Protein AF-R1CNA4-F1 (afdb_monomer)

Sequence (362 aa):
MGNAFTYLGLRSPDRVPWGPDGGDGGPTESKLVPLSPMSNESLLIKTLLARSCSSAELKTVSRVQNKKLWSAYSHFRDAELIHSAGGDVNEMLLFHGTAERPASDVLAHPQGLDPRFSKGGGFYGHGIYLAEDPSYPIGGRYAHRISGTDGRRVQLLVVRAALGSQQQMGQRISAETREMRMPGVRLEGPPRVLYDSVRGGPHRPFQSGGGDNGCDASIVHVVYESRQMYPAYVIEVEMEMGAEAQHAAMIQKARAALVARQPAAAPHAAPPSTSSHSAAQVPAVRLRFLTDPDSSDAFDPDAAIQKKPPPPKTAASKEKKPPPVNKAAGKEKATGSKQQPNKPPPDSSDEEDQPLSKRKQT

Radius of gyration: 35.86 Å; Cα contacts (8 Å, |Δi|>4): 512; chains: 1; bounding box: 151×84×64 Å

Secondary structure (DSSP, 8-state):
---GGGGS----TT--SS-TT---S-TT--EEEEPPTTSHHHHHHHHHHHTT-TTEEEEEEEEEE-HHHHHHHHHIIIIIIHHHTTT---EEEEEE--TTS-HHHHHHSTTSS-GGG--S-STTSSSEEEESSTHHHHHTT-SEEPTTTTT-EEEEEEEEEE--SEEEEET---HHHHT-SS--B--SSSS-PBPSEEEEEEEBTTBSS--TT-TT-EEEEEE--GGGEEEEEEEEEEEPPPHHHHHHHHHHHHHHHHHHTSPPPPPPPPPPP----------------------------------PPPPPPP------PPPPP--------------PPPPPPPP---------------

Nearest PDB structures (foldseek):
  6v3w-assembly1_A-2  TM=8.585E-01  e=1.004E-13  Homo sapiens
  2pqf-assembly8_B  TM=8.613E-01  e=3.017E-13  Homo sapiens
  8xpx-assembly2_B  TM=8.631E-01  e=5.231E-13  Homo sapiens
  2pqf-assembly8_D-3  TM=8.630E-01  e=4.355E-13  Homo sapiens
  2pqf-assembly9_A  TM=8.603E-01  e=5.912E-13  Homo sapiens

InterPro domains:
  IPR012317 Poly(ADP-ribose) polymerase, catalytic domain [PF00644] (51-238)
  IPR012317 Poly(ADP-ribose) polymerase, catalytic domain [PS51059] (19-246)
  IPR051712 Mono-ADP-ribosyltransferase and antiviral protein [PTHR45740] (28-238)

Mean predicted aligned error: 18.2 Å

pLDDT: mean 71.28, std 24.61, range [29.38, 98.69]

Foldseek 3Di:
DDDPVPPPPPPDLPDDPDDPPQDPDDLQAKDWAWDDCPDPVNVVVVVLQCPLAVQKDWDTKTFIRHNQLVVLQSCCQPPPQCVVQVRALVKDWFKFFQQQDDQNVLSNDSLSAALVPQPAQPQQTRFGKTWSYPLQCVVASRWHQDPPQLSQKTKIFTKTFRQGFEDEPELDGDPNRSHHLFAAWDPPDPPTDGGQKYKYDQQHNVGGHDDPPDSNGTIIIGGNDSSRMDRGIMIMMGHDDDPVRVVVVVVVVVVVVVVVPDPDDDDDDDDDDDDDDDDDDDYDDDDDDDDDDDDDDDDDPDDDDDDDDDDDDDDDDDDDDDDDDDDDDDDDDDDDDDDDDDDDDDDDDDDDDDDDDDDDDD

Solvent-accessible surface area (backbone atoms only — not comparable to full-atom values): 22677 Å² total; per-residue (Å²): 134,84,70,83,77,77,78,73,79,79,86,54,97,83,60,67,98,51,64,98,85,61,69,92,52,59,62,74,36,59,40,74,45,79,53,58,78,84,35,71,66,40,48,48,53,50,54,54,40,43,72,49,32,71,70,46,44,78,73,46,42,23,40,45,49,35,60,48,55,47,51,48,19,51,48,37,42,68,66,56,33,25,72,75,34,79,67,49,32,54,71,43,80,26,31,30,41,56,22,95,43,59,68,66,65,42,43,67,37,95,61,38,64,49,26,87,74,38,90,49,80,37,67,63,11,34,26,42,65,30,23,68,30,48,20,24,31,60,72,35,82,25,33,14,64,42,84,95,44,89,70,34,29,32,35,37,36,35,28,39,30,46,36,33,47,57,43,79,46,46,58,70,67,52,75,68,36,27,63,24,66,62,51,60,71,45,87,75,59,87,72,82,41,64,32,62,14,35,34,32,34,40,24,32,75,89,42,83,32,72,66,93,92,63,73,27,46,20,43,36,37,37,38,55,55,41,42,42,40,36,70,43,28,43,34,34,37,36,49,67,67,54,71,67,56,47,52,52,51,50,53,50,52,52,49,54,53,54,59,73,66,54,76,80,79,74,83,79,79,82,82,87,89,84,87,79,90,86,83,84,91,87,83,88,88,86,85,85,81,86,79,86,86,90,84,91,81,86,91,79,94,86,85,84,83,89,81,86,80,82,86,82,82,91,77,84,88,82,85,80,83,83,84,86,88,81,87,79,90,79,90,81,84,88,82,89,82,90,83,85,85,88,80,84,85,84,88,82,89,90,81,89,81,90,86,89,87,88,89,88,80,136

Organism: Emiliania huxleyi (NCBI:txid2903)

Structure (mmCIF, N/CA/C/O backbone):
data_AF-R1CNA4-F1
#
_entry.id   AF-R1CNA4-F1
#
loop_
_atom_site.group_PDB
_atom_site.id
_atom_site.type_symbol
_atom_site.label_atom_id
_atom_site.label_alt_id
_atom_site.label_comp_id
_atom_site.label_asym_id
_atom_site.label_entity_id
_atom_site.label_seq_id
_atom_site.pdbx_PDB_ins_code
_atom_site.Cartn_x
_atom_site.Cartn_y
_atom_site.Cartn_z
_atom_site.occupancy
_atom_site.B_iso_or_equiv
_atom_site.auth_seq_id
_atom_site.auth_comp_id
_atom_site.auth_asym_id
_atom_site.auth_atom_id
_atom_site.pdbx_PDB_model_num
ATOM 1 N N . MET A 1 1 ? 11.124 21.270 -4.508 1.00 35.78 1 MET A N 1
ATOM 2 C CA . MET A 1 1 ? 10.409 21.116 -3.224 1.00 35.78 1 MET A CA 1
ATOM 3 C C . MET A 1 1 ? 10.850 19.787 -2.640 1.00 35.78 1 MET A C 1
ATOM 5 O O . MET A 1 1 ? 10.632 18.773 -3.285 1.00 35.78 1 MET A O 1
ATOM 9 N N . GLY A 1 2 ? 11.614 19.804 -1.546 1.00 30.12 2 GLY A N 1
ATOM 10 C CA . GLY A 1 2 ? 12.205 18.594 -0.969 1.00 30.12 2 GLY A CA 1
ATOM 11 C C . GLY A 1 2 ? 11.142 17.696 -0.338 1.00 30.12 2 GLY A C 1
ATOM 12 O O . GLY A 1 2 ? 10.235 18.196 0.323 1.00 30.12 2 GLY A O 1
ATOM 13 N N . ASN A 1 3 ? 11.250 16.386 -0.565 1.00 34.97 3 ASN A N 1
ATOM 14 C CA . ASN A 1 3 ? 10.370 15.377 0.018 1.00 34.97 3 ASN A CA 1
ATOM 15 C C . ASN A 1 3 ? 10.400 15.469 1.553 1.00 34.97 3 ASN A C 1
ATOM 17 O O . ASN A 1 3 ? 11.464 15.421 2.164 1.00 34.97 3 ASN A O 1
ATOM 21 N N . ALA A 1 4 ? 9.229 15.546 2.187 1.00 35.00 4 ALA A N 1
ATOM 22 C CA . ALA A 1 4 ? 9.079 15.595 3.645 1.00 35.00 4 ALA A CA 1
ATOM 23 C C . ALA A 1 4 ? 9.561 14.314 4.371 1.00 35.00 4 ALA A C 1
ATOM 25 O O . ALA A 1 4 ? 9.590 14.265 5.598 1.00 35.00 4 ALA A O 1
ATOM 26 N N . PHE A 1 5 ? 9.987 13.288 3.629 1.00 39.12 5 PHE A N 1
ATOM 27 C CA . PHE A 1 5 ? 10.542 12.045 4.167 1.00 39.12 5 PHE A CA 1
ATOM 28 C C . PHE A 1 5 ? 11.955 12.194 4.750 1.00 39.12 5 PHE A C 1
ATOM 30 O O . PHE A 1 5 ? 12.387 11.344 5.527 1.00 39.12 5 PHE A O 1
ATOM 37 N N . THR A 1 6 ? 12.682 13.267 4.427 1.00 34.97 6 THR A N 1
ATOM 38 C CA . THR A 1 6 ? 14.101 13.391 4.801 1.00 34.97 6 THR A CA 1
ATOM 39 C C . THR A 1 6 ? 14.337 13.789 6.266 1.00 34.97 6 THR A C 1
ATOM 41 O O . THR A 1 6 ? 15.465 13.677 6.733 1.00 34.97 6 THR A O 1
ATOM 44 N N . TYR A 1 7 ? 13.312 14.214 7.018 1.00 32.28 7 TYR A N 1
ATOM 45 C CA . TYR A 1 7 ? 13.500 14.834 8.345 1.00 32.28 7 TYR A CA 1
ATOM 46 C C . TYR A 1 7 ? 13.176 13.961 9.573 1.00 32.28 7 TYR A C 1
ATOM 48 O O . TYR A 1 7 ? 13.359 14.423 10.695 1.00 32.28 7 TYR A O 1
ATOM 56 N N . LEU A 1 8 ? 12.756 12.700 9.406 1.00 37.94 8 LEU A N 1
ATOM 57 C CA . LEU A 1 8 ? 12.365 11.825 10.532 1.00 37.94 8 LEU A CA 1
ATOM 58 C C . LEU A 1 8 ? 13.372 10.714 10.892 1.00 37.94 8 LEU A C 1
ATOM 60 O O . LEU A 1 8 ? 13.009 9.758 11.568 1.00 37.94 8 LEU A O 1
ATOM 64 N N . GLY A 1 9 ? 14.643 10.815 10.484 1.00 33.16 9 GLY A N 1
ATOM 65 C CA . GLY A 1 9 ? 15.700 9.931 11.013 1.00 33.16 9 GLY A CA 1
ATOM 66 C C . GLY A 1 9 ? 15.546 8.434 10.691 1.00 33.16 9 GLY A C 1
ATOM 67 O O . GLY A 1 9 ? 16.113 7.597 11.383 1.00 33.16 9 GLY A O 1
ATOM 68 N N . LEU A 1 10 ? 14.805 8.078 9.635 1.00 39.16 10 LEU A N 1
ATOM 69 C CA . LEU A 1 10 ? 14.555 6.687 9.218 1.00 39.16 10 LEU A CA 1
ATOM 70 C C . LEU A 1 10 ? 15.621 6.114 8.258 1.00 39.16 10 LEU A C 1
ATOM 72 O O . LEU A 1 10 ? 15.418 5.051 7.679 1.00 39.16 10 LEU A O 1
ATOM 76 N N . ARG A 1 11 ? 16.765 6.789 8.085 1.00 35.94 11 ARG A N 1
ATOM 77 C CA . ARG A 1 11 ? 17.900 6.316 7.269 1.00 35.94 11 ARG A CA 1
ATOM 78 C C . ARG A 1 11 ? 18.977 5.638 8.124 1.00 35.94 11 ARG A C 1
ATOM 80 O O . ARG A 1 11 ? 20.117 6.088 8.148 1.00 35.94 11 ARG A O 1
ATOM 87 N N . SER A 1 12 ? 18.637 4.552 8.809 1.00 36.88 12 SER A N 1
ATOM 88 C CA . SER A 1 12 ? 19.660 3.597 9.255 1.00 36.88 12 SER A CA 1
ATOM 89 C C . SER A 1 12 ? 19.410 2.251 8.573 1.00 36.88 12 SER A C 1
ATOM 91 O O . SER A 1 12 ? 18.369 1.653 8.843 1.00 36.88 12 SER A O 1
ATOM 93 N N . PRO A 1 13 ? 20.331 1.779 7.711 1.00 39.03 13 PRO A N 1
ATOM 94 C CA . PRO A 1 13 ? 20.185 0.511 6.989 1.00 39.03 13 PRO A CA 1
ATOM 95 C C . PRO A 1 13 ? 20.173 -0.717 7.920 1.00 39.03 13 PRO A C 1
ATOM 97 O O . PRO A 1 13 ? 19.565 -1.724 7.580 1.00 39.03 13 PRO A O 1
ATOM 100 N N . ASP A 1 14 ? 20.717 -0.605 9.140 1.00 38.75 14 ASP A N 1
ATOM 101 C CA . ASP A 1 14 ? 20.899 -1.754 10.048 1.00 38.75 14 ASP A CA 1
ATOM 102 C C . ASP A 1 14 ? 19.947 -1.810 11.254 1.00 38.75 14 ASP A C 1
ATOM 104 O O . ASP A 1 14 ? 20.048 -2.713 12.088 1.00 38.75 14 ASP A O 1
ATOM 108 N N . ARG A 1 15 ? 18.998 -0.874 11.393 1.00 48.62 15 ARG A N 1
ATOM 109 C CA . ARG A 1 15 ? 17.989 -0.977 12.459 1.00 48.62 15 ARG A CA 1
ATOM 110 C C . ARG A 1 15 ? 16.741 -1.654 11.925 1.00 48.62 15 ARG A C 1
ATOM 112 O O . ARG A 1 15 ? 15.921 -1.038 11.249 1.00 48.62 15 ARG A O 1
ATOM 119 N N . VAL A 1 16 ? 16.552 -2.911 12.327 1.00 55.53 16 VAL A N 1
ATOM 120 C CA . VAL A 1 16 ? 15.199 -3.454 12.486 1.00 55.53 16 VAL A CA 1
ATOM 121 C C . VAL A 1 16 ? 14.338 -2.382 13.173 1.00 55.53 16 VAL A C 1
ATOM 123 O O . VAL A 1 16 ? 14.780 -1.813 14.173 1.00 55.53 16 VAL A O 1
ATOM 126 N N . PRO A 1 17 ? 13.123 -2.083 12.685 1.00 59.81 17 PRO A N 1
ATOM 127 C CA . PRO A 1 17 ? 12.264 -1.042 13.261 1.00 59.81 17 PRO A CA 1
ATOM 128 C C . PRO A 1 17 ? 11.731 -1.401 14.664 1.00 59.81 17 PRO A C 1
ATOM 130 O O . PRO A 1 17 ? 10.837 -0.744 15.193 1.00 59.81 17 PRO A O 1
ATOM 133 N N . TRP A 1 18 ? 12.265 -2.456 15.278 1.00 62.22 18 TRP A N 1
ATOM 134 C CA . TRP A 1 18 ? 11.903 -2.969 16.586 1.00 62.22 18 TRP A CA 1
ATOM 135 C C . TRP A 1 18 ? 13.039 -2.682 17.577 1.00 62.22 18 TRP A C 1
ATOM 137 O O . TRP A 1 18 ? 14.210 -2.864 17.249 1.00 62.22 18 TRP A O 1
ATOM 147 N N . GLY A 1 19 ? 12.694 -2.261 18.796 1.00 52.62 19 GLY A N 1
ATOM 148 C CA . GLY A 1 19 ? 13.630 -2.244 19.925 1.00 52.62 19 GLY A CA 1
ATOM 149 C C . GLY A 1 19 ? 14.023 -3.663 20.380 1.00 52.62 19 GLY A C 1
ATOM 150 O O . GLY A 1 19 ? 13.598 -4.639 19.758 1.00 52.62 19 GLY A O 1
ATOM 151 N N . PRO A 1 20 ? 14.800 -3.802 21.469 1.00 45.38 20 PRO A N 1
ATOM 152 C CA . PRO A 1 20 ? 15.268 -5.098 21.986 1.00 45.38 20 PRO A CA 1
ATOM 153 C C . PRO A 1 20 ? 14.141 -6.104 22.295 1.00 45.38 20 PRO A C 1
ATOM 155 O O . PRO A 1 20 ? 14.363 -7.304 22.188 1.00 45.38 20 PRO A O 1
ATOM 158 N N . ASP A 1 21 ? 12.917 -5.630 22.550 1.00 48.56 21 ASP A N 1
ATOM 159 C CA . ASP A 1 21 ? 11.727 -6.469 22.789 1.00 48.56 21 ASP A CA 1
ATOM 160 C C . ASP A 1 21 ? 11.028 -6.936 21.488 1.00 48.56 21 ASP A C 1
ATOM 162 O O . ASP A 1 21 ? 9.919 -7.477 21.489 1.00 48.56 21 ASP A O 1
ATOM 166 N N . GLY A 1 22 ? 11.651 -6.687 20.334 1.00 50.16 22 GLY A N 1
ATOM 167 C CA . GLY A 1 22 ? 11.160 -7.042 19.010 1.00 50.16 22 GLY A CA 1
ATOM 168 C C . GLY A 1 22 ? 11.316 -8.522 18.665 1.00 50.16 22 GLY A C 1
ATOM 169 O O . GLY A 1 22 ? 12.270 -8.921 17.991 1.00 50.16 22 GLY A O 1
ATOM 170 N N . GLY A 1 23 ? 10.319 -9.326 19.021 1.00 53.66 23 GLY A N 1
ATOM 171 C CA . GLY A 1 23 ? 10.083 -10.633 18.407 1.00 53.66 23 GLY A CA 1
ATOM 172 C C . GLY A 1 23 ? 9.965 -11.780 19.395 1.00 53.66 23 GLY A C 1
ATOM 173 O O . GLY A 1 23 ? 10.949 -12.440 19.700 1.00 53.66 23 GLY A O 1
ATOM 174 N N . ASP A 1 24 ? 8.731 -12.050 19.792 1.00 51.72 24 ASP A N 1
ATOM 175 C CA . ASP A 1 24 ? 8.260 -13.289 20.419 1.00 51.72 24 ASP A CA 1
ATOM 176 C C . ASP A 1 24 ? 7.522 -14.209 19.422 1.00 51.72 24 ASP A C 1
ATOM 178 O O . ASP A 1 24 ? 7.177 -15.331 19.775 1.00 51.72 24 ASP A O 1
ATOM 182 N N . GLY A 1 25 ? 7.324 -13.775 18.171 1.00 53.31 25 GLY A N 1
ATOM 183 C CA . GLY A 1 25 ? 6.876 -14.631 17.070 1.00 53.31 25 GLY A CA 1
ATOM 184 C C . GLY A 1 25 ? 8.047 -15.356 16.406 1.00 53.31 25 GLY A C 1
ATOM 185 O O . GLY A 1 25 ? 9.153 -14.808 16.291 1.00 53.31 25 GLY A O 1
ATOM 186 N N . GLY A 1 26 ? 7.811 -16.583 15.935 1.00 57.69 26 GLY A N 1
ATOM 187 C CA . GLY A 1 26 ? 8.777 -17.304 15.101 1.00 57.69 26 GLY A CA 1
ATOM 188 C C . GLY A 1 26 ? 9.189 -16.476 13.868 1.00 57.69 26 GLY A C 1
ATOM 189 O O . GLY A 1 26 ? 8.487 -15.543 13.482 1.00 57.69 26 GLY A O 1
ATOM 190 N N . PRO A 1 27 ? 10.311 -16.788 13.194 1.00 60.44 27 PRO A N 1
ATOM 191 C CA . PRO A 1 27 ? 10.855 -15.961 12.106 1.00 60.44 27 PRO A CA 1
ATOM 192 C C . PRO A 1 27 ? 9.874 -15.702 10.948 1.00 60.44 27 PRO A C 1
ATOM 194 O O . PRO A 1 27 ? 10.053 -14.740 10.202 1.00 60.44 27 PRO A O 1
ATOM 197 N N . THR A 1 28 ? 8.848 -16.541 10.799 1.00 63.34 28 THR A N 1
ATOM 198 C CA . THR A 1 28 ? 7.811 -16.469 9.763 1.00 63.34 28 THR A CA 1
ATOM 199 C C . THR A 1 28 ? 6.495 -15.845 10.224 1.00 63.34 28 THR A C 1
ATOM 201 O O . THR A 1 28 ? 5.647 -15.573 9.378 1.00 63.34 28 THR A O 1
ATOM 204 N N . GLU A 1 29 ? 6.298 -15.641 11.525 1.00 80.50 29 GLU A N 1
ATOM 205 C CA . GLU A 1 29 ? 5.023 -15.196 12.083 1.00 80.50 29 GLU A CA 1
ATOM 206 C C . GLU A 1 29 ? 4.933 -13.668 12.114 1.00 80.50 29 GLU A C 1
ATOM 208 O O . GLU A 1 29 ? 5.882 -12.968 12.473 1.00 80.50 29 GLU A O 1
ATOM 213 N N . SER A 1 30 ? 3.774 -13.147 11.717 1.00 87.12 30 SER A N 1
ATOM 214 C CA . SER A 1 30 ? 3.481 -11.719 11.778 1.00 87.12 30 SER A CA 1
ATOM 215 C C . SER A 1 30 ? 2.863 -11.377 13.129 1.00 87.12 30 SER A C 1
ATOM 217 O O . SER A 1 30 ? 1.715 -11.728 13.390 1.00 87.12 30 SER A O 1
ATOM 219 N N . LYS A 1 31 ? 3.591 -10.634 13.966 1.00 91.06 31 LYS A N 1
ATOM 220 C CA . LYS A 1 31 ? 3.041 -10.055 15.198 1.00 91.06 31 LYS A CA 1
ATOM 221 C C . LYS A 1 31 ? 2.438 -8.682 14.919 1.00 91.06 31 LYS A C 1
ATOM 223 O O . LYS A 1 31 ? 3.078 -7.847 14.285 1.00 91.06 31 LYS A O 1
ATOM 228 N N . LEU A 1 32 ? 1.245 -8.414 15.443 1.00 94.00 32 LEU A N 1
ATOM 229 C CA . LEU A 1 32 ? 0.657 -7.074 15.458 1.00 94.00 32 LEU A CA 1
ATOM 230 C C . LEU A 1 32 ? 0.911 -6.414 16.813 1.00 94.00 32 LEU A C 1
ATOM 232 O O . LEU A 1 32 ? 0.444 -6.901 17.838 1.00 94.00 32 LEU A O 1
ATOM 236 N N . VAL A 1 33 ? 1.653 -5.306 16.819 1.00 95.19 33 VAL A N 1
ATOM 237 C CA . VAL A 1 33 ? 1.899 -4.498 18.020 1.00 95.19 33 VAL A CA 1
ATOM 238 C C . VAL A 1 33 ? 1.039 -3.240 17.962 1.00 95.19 33 VAL A C 1
ATOM 240 O O . VAL A 1 33 ? 1.323 -2.365 17.137 1.00 95.19 33 VAL A O 1
ATOM 243 N N . PRO A 1 34 ? 0.011 -3.114 18.818 1.00 97.12 34 PRO A N 1
ATOM 244 C CA . PRO A 1 34 ? -0.781 -1.896 18.911 1.00 97.12 34 PRO A CA 1
ATOM 245 C C . PRO A 1 34 ? 0.100 -0.699 19.269 1.00 97.12 34 PRO A C 1
ATOM 247 O O . PRO A 1 34 ? 0.937 -0.775 20.171 1.00 97.12 34 PRO A O 1
ATOM 250 N N . LEU A 1 35 ? -0.089 0.414 18.567 1.00 95.94 35 LEU A N 1
ATOM 251 C CA . LEU A 1 35 ? 0.636 1.653 18.815 1.00 95.94 35 LEU A CA 1
ATOM 252 C C . LEU A 1 35 ? -0.212 2.632 19.623 1.00 95.94 35 LEU A C 1
ATOM 254 O O . LEU A 1 35 ? -1.429 2.721 19.460 1.00 95.94 35 LEU A O 1
ATOM 258 N N . SER A 1 36 ? 0.454 3.436 20.455 1.00 96.62 36 SER A N 1
ATOM 259 C CA . SER A 1 36 ? -0.194 4.570 21.118 1.00 96.62 36 SER A CA 1
ATOM 260 C C . SER A 1 36 ? -0.734 5.560 20.072 1.00 96.62 36 SER A C 1
ATOM 262 O O . SER A 1 36 ? -0.006 5.880 19.121 1.00 96.62 36 SER A O 1
ATOM 264 N N . PRO A 1 37 ? -1.953 6.112 20.243 1.00 94.62 37 PRO A N 1
ATOM 265 C CA . PRO A 1 37 ? -2.516 7.121 19.340 1.00 94.62 37 PRO A CA 1
ATOM 266 C C . PRO A 1 37 ? -1.649 8.379 19.181 1.00 94.62 37 PRO A C 1
ATOM 268 O O . PRO A 1 37 ? -1.710 9.037 18.147 1.00 94.62 37 PRO A O 1
ATOM 271 N N . MET A 1 38 ? -0.824 8.691 20.186 1.00 94.38 38 MET A N 1
ATOM 272 C CA . MET A 1 38 ? 0.060 9.864 20.209 1.00 94.38 38 MET A CA 1
ATOM 273 C C . MET A 1 38 ? 1.495 9.563 19.756 1.00 94.38 38 MET A C 1
ATOM 275 O O . MET A 1 38 ? 2.349 10.445 19.799 1.00 94.38 38 MET A O 1
ATOM 279 N N . SER A 1 39 ? 1.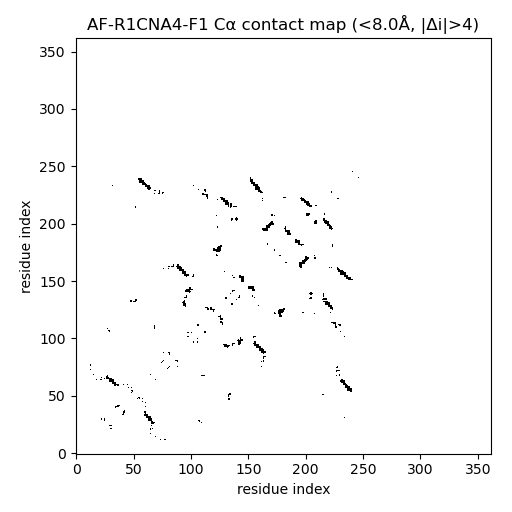795 8.326 19.348 1.00 96.19 39 SER A N 1
ATOM 280 C CA . SER A 1 39 ? 3.117 7.994 18.809 1.00 96.19 39 SER A CA 1
ATOM 281 C C . SER A 1 39 ? 3.360 8.686 17.463 1.00 96.19 39 SER A C 1
ATOM 283 O O . SER A 1 39 ? 2.423 8.906 16.695 1.00 96.19 39 SER A O 1
ATOM 285 N N . ASN A 1 40 ? 4.624 8.979 17.139 1.00 95.94 40 ASN A N 1
ATOM 286 C CA . ASN A 1 40 ? 4.991 9.584 15.851 1.00 95.94 40 ASN A CA 1
ATOM 287 C C . ASN A 1 40 ? 4.495 8.756 14.655 1.00 95.94 40 ASN A C 1
ATOM 289 O O . ASN A 1 40 ? 4.053 9.317 13.658 1.00 95.94 40 ASN A O 1
ATOM 293 N N . GLU A 1 41 ? 4.530 7.426 14.768 1.00 95.31 41 GLU A N 1
ATOM 294 C CA . GLU A 1 41 ? 4.011 6.510 13.750 1.00 95.31 41 GLU A CA 1
ATOM 295 C C . GLU A 1 41 ? 2.493 6.675 13.577 1.00 95.31 41 GLU A C 1
ATOM 297 O O . GLU A 1 41 ? 2.031 6.909 12.463 1.00 95.31 41 GLU A O 1
ATOM 302 N N . SER A 1 42 ? 1.714 6.659 14.665 1.00 96.56 42 SER A N 1
ATOM 303 C CA . SER A 1 42 ? 0.261 6.875 14.597 1.00 96.56 42 SER A CA 1
ATOM 304 C C . SER A 1 42 ? -0.107 8.262 14.060 1.00 96.56 42 SER A C 1
ATOM 306 O O . SER A 1 42 ? -1.022 8.382 13.245 1.00 96.56 42 SER A O 1
ATOM 308 N N . LEU A 1 43 ? 0.618 9.310 14.464 1.00 96.56 43 LEU A N 1
ATOM 309 C CA . LEU A 1 43 ? 0.402 10.679 13.983 1.00 96.56 43 LEU A CA 1
ATOM 310 C C . LEU A 1 43 ? 0.735 10.828 12.492 1.00 96.56 43 LEU A C 1
ATOM 312 O O . LEU A 1 43 ? 0.011 11.516 11.765 1.00 96.56 43 LEU A O 1
ATOM 316 N N . LEU A 1 44 ? 1.780 10.146 12.014 1.00 96.06 44 LEU A N 1
ATOM 317 C CA . LEU A 1 44 ? 2.096 10.071 10.590 1.00 96.06 44 LEU A CA 1
ATOM 318 C C . LEU A 1 44 ? 0.951 9.409 9.817 1.00 96.06 44 LEU A C 1
ATOM 320 O O . LEU A 1 44 ? 0.467 9.987 8.845 1.00 96.06 44 LEU A O 1
ATOM 324 N N . ILE A 1 45 ? 0.469 8.244 10.265 1.00 97.19 45 ILE A N 1
ATOM 325 C CA . ILE A 1 45 ? -0.641 7.557 9.592 1.00 97.19 45 ILE A CA 1
ATOM 326 C C . ILE A 1 45 ? -1.917 8.404 9.607 1.00 97.19 45 ILE A C 1
ATOM 328 O O . ILE A 1 45 ? -2.594 8.504 8.586 1.00 97.19 45 ILE A O 1
ATOM 332 N N . LYS A 1 46 ? -2.214 9.083 10.719 1.00 95.38 46 LYS A N 1
ATOM 333 C CA . LYS A 1 46 ? -3.342 10.017 10.812 1.00 95.38 46 LYS A CA 1
ATOM 334 C C . LYS A 1 46 ? -3.228 11.158 9.797 1.00 95.38 46 LYS A C 1
ATOM 336 O O . LYS A 1 46 ? -4.217 11.510 9.161 1.00 95.38 46 LYS A O 1
ATOM 341 N N . THR A 1 47 ? -2.027 11.703 9.614 1.00 94.62 47 THR A N 1
ATOM 342 C CA . THR A 1 47 ? -1.763 12.764 8.628 1.00 94.62 47 THR A CA 1
ATOM 343 C C . THR A 1 47 ? -1.963 12.262 7.198 1.00 94.62 47 THR A C 1
ATOM 345 O O . THR A 1 47 ? -2.611 12.931 6.397 1.00 94.62 47 THR A O 1
ATOM 348 N N . LEU A 1 48 ? -1.461 11.063 6.882 1.00 94.06 48 LEU A N 1
ATOM 349 C CA . LEU A 1 48 ? -1.668 10.433 5.575 1.00 94.06 48 LEU A CA 1
ATOM 350 C C . LEU A 1 48 ? -3.152 10.132 5.315 1.00 94.06 48 LEU A C 1
ATOM 352 O O . LEU A 1 48 ? -3.629 10.343 4.202 1.00 94.06 48 LEU A O 1
ATOM 356 N N . LEU A 1 49 ? -3.894 9.699 6.342 1.00 91.88 49 LEU A N 1
ATOM 357 C CA . LEU A 1 49 ? -5.336 9.458 6.260 1.00 91.88 49 LEU A CA 1
ATOM 358 C C . LEU A 1 49 ? -6.112 10.738 5.922 1.00 91.88 49 LEU A C 1
ATOM 360 O O . LEU A 1 49 ? -6.939 10.753 5.009 1.00 91.88 49 LEU A O 1
ATOM 364 N N . ALA A 1 50 ? -5.795 11.830 6.617 1.00 90.44 50 ALA A N 1
ATOM 365 C CA . ALA A 1 50 ? -6.472 13.112 6.463 1.00 90.44 50 ALA A CA 1
ATOM 366 C C . ALA A 1 50 ? -6.273 13.764 5.080 1.00 90.44 50 ALA A C 1
ATOM 368 O O . ALA A 1 50 ? -7.025 14.676 4.739 1.00 90.44 50 ALA A O 1
ATOM 369 N N . ARG A 1 51 ? -5.309 13.297 4.267 1.00 86.12 51 ARG A N 1
ATOM 370 C CA . ARG A 1 51 ? -5.035 13.853 2.931 1.00 86.12 51 ARG A CA 1
ATOM 371 C C . ARG A 1 51 ? -6.230 13.748 1.982 1.00 86.12 51 ARG A C 1
ATOM 373 O O . ARG A 1 51 ? -6.455 14.670 1.204 1.00 86.12 51 ARG A O 1
ATOM 380 N N . SER A 1 52 ? -6.992 12.655 2.055 1.00 86.75 52 SER A N 1
ATOM 381 C CA . SER A 1 52 ? -8.191 12.463 1.223 1.00 86.75 52 SER A CA 1
ATOM 382 C C . SER A 1 52 ? -9.418 11.937 1.974 1.00 86.75 52 SER A C 1
ATOM 384 O O . SER A 1 52 ? -10.489 11.819 1.385 1.00 86.75 52 SER A O 1
ATOM 386 N N . CYS A 1 53 ? -9.285 11.632 3.268 1.00 84.06 53 CYS A N 1
ATOM 387 C CA . CYS A 1 53 ? -10.360 11.138 4.130 1.00 84.06 53 CYS A CA 1
ATOM 388 C C . CYS A 1 53 ? -10.451 11.977 5.414 1.00 84.06 53 CYS A C 1
ATOM 390 O O . CYS A 1 53 ? -10.295 11.459 6.516 1.00 84.06 53 CYS A O 1
ATOM 392 N N . SER A 1 54 ? -10.669 13.289 5.287 1.00 82.38 54 SER A N 1
ATOM 393 C CA . SER A 1 54 ? -10.673 14.217 6.431 1.00 82.38 54 SER A CA 1
ATOM 394 C C . SER A 1 54 ? -11.768 13.937 7.469 1.00 82.38 54 SER A C 1
ATOM 396 O O . SER A 1 54 ? -11.577 14.255 8.638 1.00 82.38 54 SER A O 1
ATOM 398 N N . SER A 1 55 ? -12.883 13.322 7.063 1.00 80.38 55 SER A N 1
ATOM 399 C CA . SER A 1 55 ? -13.986 12.908 7.944 1.00 80.38 55 SER A CA 1
ATOM 400 C C . SER A 1 55 ? -13.836 11.487 8.502 1.00 80.38 55 SER A C 1
ATOM 402 O O . SER A 1 55 ? -14.748 10.977 9.146 1.00 80.38 55 SER A O 1
ATOM 404 N N . ALA A 1 56 ? -12.732 10.796 8.208 1.00 86.38 56 ALA A N 1
ATOM 405 C CA . ALA A 1 56 ? -12.503 9.445 8.697 1.00 86.38 56 ALA A CA 1
ATOM 406 C C . ALA A 1 56 ? -11.734 9.467 10.023 1.00 86.38 56 ALA A C 1
ATOM 408 O O . ALA A 1 56 ? -10.709 10.137 10.162 1.00 86.38 56 ALA A O 1
ATOM 409 N N . GLU A 1 57 ? -12.204 8.691 10.996 1.00 91.88 57 GLU A N 1
ATOM 410 C CA . GLU A 1 57 ? -11.564 8.562 12.299 1.00 91.88 57 GLU A CA 1
ATOM 411 C C . GLU A 1 57 ? -10.617 7.356 12.303 1.00 91.88 57 GLU A C 1
ATOM 413 O O . GLU A 1 57 ? -11.026 6.212 12.098 1.00 91.88 57 GLU A O 1
ATOM 418 N N . LEU A 1 58 ? -9.333 7.595 12.572 1.00 95.94 58 LEU A N 1
ATOM 419 C CA . LEU A 1 58 ? -8.363 6.524 12.793 1.00 95.94 58 LEU A CA 1
ATOM 420 C C . LEU A 1 58 ? -8.597 5.896 14.175 1.00 95.94 58 LEU A C 1
ATOM 422 O O . LEU A 1 58 ? -8.347 6.547 15.189 1.00 95.94 58 LEU A O 1
ATOM 426 N N . LYS A 1 59 ? -9.052 4.639 14.222 1.00 96.56 59 LYS A N 1
ATOM 427 C CA . LYS A 1 59 ? -9.368 3.939 15.479 1.00 96.56 59 LYS A CA 1
ATOM 428 C C . LYS A 1 59 ? -8.159 3.231 16.058 1.00 96.56 59 LYS A C 1
ATOM 430 O O . LYS A 1 59 ? -7.886 3.356 17.248 1.00 96.56 59 LYS A O 1
ATOM 435 N N . THR A 1 60 ? -7.441 2.483 15.226 1.00 97.62 60 THR A N 1
ATOM 436 C CA . THR A 1 60 ? -6.273 1.717 15.663 1.00 97.62 60 THR A CA 1
ATOM 437 C C . THR A 1 60 ? -5.166 1.766 14.621 1.00 97.62 60 THR A C 1
ATOM 439 O O . THR A 1 60 ? -5.411 1.836 13.415 1.00 97.62 60 THR A O 1
ATOM 442 N N . VAL A 1 61 ? -3.928 1.715 15.111 1.00 98.31 61 VAL A N 1
ATOM 443 C CA . VAL A 1 61 ? -2.733 1.457 14.309 1.00 98.31 61 VAL A CA 1
ATOM 444 C C . VAL A 1 61 ? -1.990 0.327 14.987 1.00 98.31 61 VAL A C 1
ATOM 446 O O . VAL A 1 61 ? -1.643 0.423 16.163 1.00 98.31 61 VAL A O 1
ATOM 449 N N . SER A 1 62 ? -1.755 -0.749 14.251 1.00 98.19 62 SER A N 1
ATOM 450 C CA . SER A 1 62 ? -0.938 -1.863 14.704 1.00 98.19 62 SER A CA 1
ATOM 451 C C . SER A 1 62 ? 0.246 -2.020 13.775 1.00 98.19 62 SER A C 1
ATOM 453 O O . SER A 1 62 ? 0.090 -2.184 12.566 1.00 98.19 62 SER A O 1
ATOM 455 N N . ARG A 1 63 ? 1.445 -1.971 14.343 1.00 97.62 63 ARG A N 1
ATOM 456 C CA . ARG A 1 63 ? 2.681 -2.208 13.615 1.00 97.62 63 ARG A CA 1
ATOM 457 C C . ARG A 1 63 ? 2.858 -3.697 13.387 1.00 97.62 63 ARG A C 1
ATOM 459 O O . ARG A 1 63 ? 2.826 -4.480 14.334 1.00 97.62 63 ARG A O 1
ATOM 466 N N . VAL A 1 64 ? 3.063 -4.075 12.135 1.00 96.12 64 VAL A N 1
ATOM 467 C CA . VAL A 1 64 ? 3.353 -5.457 11.757 1.00 96.12 64 VAL A CA 1
ATOM 468 C C . VAL A 1 64 ? 4.822 -5.715 12.033 1.00 96.12 64 VAL A C 1
ATOM 470 O O . VAL A 1 64 ? 5.657 -4.997 11.494 1.00 96.12 64 VAL A O 1
ATOM 473 N N . GLN A 1 65 ? 5.151 -6.742 12.811 1.00 93.88 65 GLN A N 1
ATOM 474 C CA . GLN A 1 65 ? 6.513 -7.234 12.993 1.00 93.88 65 GLN A CA 1
ATOM 475 C C . GLN A 1 65 ? 6.644 -8.630 12.388 1.00 93.88 65 GLN A C 1
ATOM 477 O O . GLN A 1 65 ? 6.172 -9.604 12.968 1.00 93.88 65 GLN A O 1
ATOM 482 N N . ASN A 1 66 ? 7.301 -8.729 11.232 1.00 92.69 66 ASN A N 1
ATOM 483 C CA . ASN A 1 66 ? 7.644 -10.005 10.607 1.00 92.69 66 ASN A CA 1
ATOM 484 C C . ASN A 1 66 ? 9.108 -9.976 10.144 1.00 92.69 66 ASN A C 1
ATOM 486 O O . ASN A 1 66 ? 9.462 -9.245 9.216 1.00 92.69 66 ASN A O 1
ATOM 490 N N . LYS A 1 67 ? 9.972 -10.762 10.802 1.00 89.31 67 LYS A N 1
ATOM 491 C CA . LYS A 1 67 ? 11.428 -10.745 10.567 1.00 89.31 67 LYS A CA 1
ATOM 492 C C . LYS A 1 67 ? 11.791 -11.241 9.166 1.00 89.31 67 LYS A C 1
ATOM 494 O O . LYS A 1 67 ? 12.624 -10.617 8.512 1.00 89.31 67 LYS A O 1
ATOM 499 N N . LYS A 1 68 ? 11.156 -12.315 8.685 1.00 91.19 68 LYS A N 1
ATOM 500 C CA . LYS A 1 68 ? 11.405 -12.859 7.342 1.00 91.19 68 LYS A CA 1
ATOM 501 C C . LYS A 1 68 ? 11.015 -11.869 6.249 1.00 91.19 68 LYS A C 1
ATOM 503 O O . LYS A 1 68 ? 11.821 -11.617 5.358 1.00 91.19 68 LYS A O 1
ATOM 508 N N . LEU A 1 69 ? 9.814 -11.291 6.324 1.00 94.88 69 LEU A N 1
ATOM 509 C CA . LEU A 1 69 ? 9.363 -10.311 5.331 1.00 94.88 69 LEU A CA 1
ATOM 510 C C . LEU A 1 69 ? 10.220 -9.046 5.374 1.00 94.88 69 LEU A C 1
ATOM 512 O O . LEU A 1 69 ? 10.611 -8.545 4.325 1.00 94.88 69 LEU A O 1
ATOM 516 N N . TRP A 1 70 ? 10.572 -8.565 6.570 1.00 95.25 70 TRP A N 1
ATOM 517 C CA . TRP A 1 70 ? 11.442 -7.399 6.716 1.00 95.25 70 TRP A CA 1
ATOM 518 C C . TRP A 1 70 ? 12.838 -7.642 6.134 1.00 95.25 70 TRP A C 1
ATOM 520 O O . TRP A 1 70 ? 13.363 -6.783 5.429 1.00 95.25 70 TRP A O 1
ATOM 530 N N . SER A 1 71 ? 13.430 -8.810 6.396 1.00 93.06 71 SER A N 1
ATOM 531 C CA . SER A 1 71 ? 14.743 -9.181 5.862 1.00 93.06 71 SER A CA 1
ATOM 532 C C . SER A 1 71 ? 14.720 -9.274 4.339 1.00 93.06 71 SER A C 1
ATOM 534 O O . SER A 1 71 ? 15.588 -8.695 3.691 1.00 93.06 71 SER A O 1
ATOM 536 N N . ALA A 1 72 ? 13.703 -9.927 3.768 1.00 94.31 72 ALA A N 1
ATOM 537 C CA . ALA A 1 72 ? 13.539 -10.024 2.322 1.00 94.31 72 ALA A CA 1
ATOM 538 C C . ALA A 1 72 ? 13.361 -8.640 1.674 1.00 94.31 72 ALA A C 1
ATOM 540 O O . ALA A 1 72 ? 14.009 -8.348 0.672 1.00 94.31 72 ALA A O 1
ATOM 541 N N . TYR A 1 73 ? 12.540 -7.779 2.284 1.00 96.44 73 TYR A N 1
ATOM 542 C CA . TYR A 1 73 ? 12.318 -6.407 1.835 1.00 96.44 73 TYR A CA 1
ATOM 543 C C . TYR A 1 73 ? 13.587 -5.552 1.883 1.00 96.44 73 TYR A C 1
ATOM 545 O O . TYR A 1 73 ? 13.972 -4.941 0.890 1.00 96.44 73 TYR A O 1
ATOM 553 N N . SER A 1 74 ? 14.254 -5.526 3.038 1.00 94.44 74 SER A N 1
ATOM 554 C CA . SER A 1 74 ? 15.432 -4.679 3.258 1.00 94.44 74 SER A CA 1
ATOM 555 C C . SER A 1 74 ? 16.586 -5.114 2.365 1.00 94.44 74 SER A C 1
ATOM 557 O O . SER A 1 74 ? 17.228 -4.272 1.749 1.00 94.44 74 SER A O 1
ATOM 559 N N . HIS A 1 75 ? 16.795 -6.427 2.218 1.00 93.25 75 HIS A N 1
ATOM 560 C CA . HIS A 1 75 ? 17.801 -6.952 1.304 1.00 93.25 75 HIS A CA 1
ATOM 561 C C . HIS A 1 75 ? 17.515 -6.550 -0.145 1.00 93.25 75 HIS A C 1
ATOM 563 O O . HIS A 1 75 ? 18.397 -6.021 -0.814 1.00 93.25 75 HIS A O 1
ATOM 569 N N . PHE A 1 76 ? 16.279 -6.733 -0.621 1.00 93.69 76 PHE A N 1
ATOM 570 C CA . PHE A 1 76 ? 15.916 -6.348 -1.983 1.00 93.69 76 PHE A CA 1
ATOM 571 C C . PHE A 1 76 ? 16.108 -4.841 -2.212 1.00 93.69 76 PHE A C 1
ATOM 573 O O . PHE A 1 76 ? 16.725 -4.429 -3.193 1.00 93.69 76 PHE A O 1
ATOM 580 N N . ARG A 1 77 ? 15.639 -4.006 -1.278 1.00 93.38 77 ARG A N 1
ATOM 581 C CA . ARG A 1 77 ? 15.788 -2.547 -1.336 1.00 93.38 77 ARG A CA 1
ATOM 582 C C . ARG A 1 77 ? 17.260 -2.119 -1.383 1.00 93.38 77 ARG A C 1
ATOM 584 O O . ARG A 1 77 ? 17.629 -1.325 -2.246 1.00 93.38 77 ARG A O 1
ATOM 591 N N . ASP A 1 78 ? 18.081 -2.636 -0.472 1.00 89.12 78 ASP A N 1
ATOM 592 C CA . ASP A 1 78 ? 19.440 -2.133 -0.229 1.00 89.12 78 ASP A CA 1
ATOM 593 C C . ASP A 1 78 ? 20.512 -2.804 -1.094 1.00 89.12 78 ASP A C 1
ATOM 595 O O . ASP A 1 78 ? 21.584 -2.234 -1.267 1.00 89.12 78 ASP A O 1
ATOM 599 N N . ALA A 1 79 ? 20.258 -3.995 -1.639 1.00 84.06 79 ALA A N 1
ATOM 600 C CA . ALA A 1 79 ? 21.236 -4.724 -2.450 1.00 84.06 79 ALA A CA 1
ATOM 601 C C . ALA A 1 79 ? 20.848 -4.810 -3.932 1.00 84.06 79 ALA A C 1
ATOM 603 O O . ALA A 1 79 ? 21.721 -4.712 -4.797 1.00 84.06 79 ALA A O 1
ATOM 604 N N . GLU A 1 80 ? 19.560 -4.985 -4.239 1.00 83.50 80 GLU A N 1
ATOM 605 C CA . GLU A 1 80 ? 19.093 -5.157 -5.620 1.00 83.50 80 GLU A CA 1
ATOM 606 C C . GLU A 1 80 ? 18.672 -3.807 -6.224 1.00 83.50 80 GLU A C 1
ATOM 608 O O . GLU A 1 80 ? 19.148 -3.425 -7.295 1.00 83.50 80 GLU A O 1
ATOM 613 N N . LEU A 1 81 ? 17.836 -3.041 -5.513 1.00 83.00 81 LEU A N 1
ATOM 614 C CA . LEU A 1 81 ? 17.190 -1.846 -6.061 1.00 83.00 81 LEU A CA 1
ATOM 615 C C . LEU A 1 81 ? 18.074 -0.592 -6.041 1.00 83.00 81 LEU A C 1
ATOM 617 O O . LEU A 1 81 ? 18.058 0.198 -6.985 1.00 83.00 81 LEU A O 1
ATOM 621 N N . ILE A 1 82 ? 18.865 -0.383 -4.983 1.00 78.62 82 ILE A N 1
ATOM 622 C CA . ILE A 1 82 ? 19.698 0.828 -4.863 1.00 78.62 82 ILE A CA 1
ATOM 623 C C . ILE A 1 82 ? 20.698 0.961 -6.023 1.00 78.62 82 ILE A C 1
ATOM 625 O O . ILE A 1 82 ? 20.973 2.068 -6.492 1.00 78.62 82 ILE A O 1
ATOM 629 N N . HIS A 1 83 ? 21.192 -0.176 -6.522 1.00 65.06 83 HIS A N 1
ATOM 630 C CA . HIS A 1 83 ? 22.133 -0.245 -7.633 1.00 65.06 83 HIS A CA 1
ATOM 631 C C . HIS A 1 83 ? 21.452 -0.019 -8.990 1.00 65.06 83 HIS A C 1
ATOM 633 O O . HIS A 1 83 ? 22.047 0.606 -9.866 1.00 65.06 83 HIS A O 1
ATOM 639 N N . SER A 1 84 ? 20.206 -0.474 -9.175 1.00 66.19 84 SER A N 1
ATOM 640 C CA . SER A 1 84 ? 19.464 -0.316 -10.437 1.00 66.19 84 SER A CA 1
ATOM 641 C C . SER A 1 84 ? 18.802 1.062 -10.591 1.00 66.19 84 SER A C 1
ATOM 643 O O . SER A 1 84 ? 18.610 1.543 -11.715 1.00 66.19 84 SER A O 1
ATOM 645 N N . ALA A 1 85 ? 18.481 1.717 -9.471 1.00 64.56 85 ALA A N 1
ATOM 646 C CA . ALA A 1 85 ? 17.731 2.972 -9.428 1.00 64.56 85 ALA A CA 1
ATOM 647 C C . ALA A 1 85 ? 18.607 4.240 -9.349 1.00 64.56 85 ALA A C 1
ATOM 649 O O . ALA A 1 85 ? 18.086 5.344 -9.210 1.00 64.56 85 ALA A O 1
ATOM 650 N N . GLY A 1 86 ? 19.937 4.117 -9.441 1.00 67.06 86 GLY A N 1
ATOM 651 C CA . GLY A 1 86 ? 20.840 5.275 -9.379 1.00 67.06 86 GLY A CA 1
ATOM 652 C C . GLY A 1 86 ? 20.931 5.915 -7.987 1.00 67.06 86 GLY A C 1
ATOM 653 O O . GLY A 1 86 ? 21.179 7.114 -7.880 1.00 67.06 86 GLY A O 1
ATOM 654 N N . GLY A 1 87 ? 20.730 5.123 -6.927 1.00 72.50 87 GLY A N 1
ATOM 655 C CA . GLY A 1 87 ? 20.922 5.530 -5.531 1.00 72.50 87 GLY A CA 1
ATOM 656 C C . GLY A 1 87 ? 19.669 5.985 -4.772 1.00 72.50 87 GLY A C 1
ATOM 657 O O . GLY A 1 87 ? 19.726 6.073 -3.546 1.00 72.50 87 GLY A O 1
ATOM 658 N N . ASP A 1 88 ? 18.539 6.233 -5.444 1.00 83.12 88 ASP A N 1
ATOM 659 C CA . ASP A 1 88 ? 17.245 6.485 -4.789 1.00 83.12 88 ASP A CA 1
ATOM 660 C C . ASP A 1 88 ? 16.256 5.359 -5.099 1.00 83.12 88 ASP A C 1
ATOM 662 O O . ASP A 1 88 ? 15.806 5.184 -6.228 1.00 83.12 88 ASP A O 1
ATOM 666 N N . VAL A 1 89 ? 15.898 4.598 -4.069 1.00 90.62 89 VAL A N 1
ATOM 667 C CA . VAL A 1 89 ? 14.967 3.464 -4.156 1.00 90.62 89 VAL A CA 1
ATOM 668 C C . VAL A 1 89 ? 13.500 3.891 -4.257 1.00 90.62 89 VAL A C 1
ATOM 670 O O . VAL A 1 89 ? 12.633 3.024 -4.390 1.00 90.62 89 VAL A O 1
ATOM 673 N N . ASN A 1 90 ? 13.210 5.199 -4.188 1.00 93.56 90 ASN A N 1
ATOM 674 C CA . ASN A 1 90 ? 11.861 5.762 -4.249 1.00 93.56 90 ASN A CA 1
ATOM 675 C C . ASN A 1 90 ? 10.920 5.057 -3.252 1.00 93.56 90 ASN A C 1
ATOM 677 O O . ASN A 1 90 ? 9.894 4.476 -3.615 1.00 93.56 90 ASN A O 1
ATOM 681 N N . GLU A 1 91 ? 11.340 5.021 -1.983 1.00 94.94 91 GLU A N 1
ATOM 682 C CA . GLU A 1 91 ? 10.593 4.345 -0.923 1.00 94.94 91 GLU A CA 1
ATOM 683 C C . GLU A 1 91 ? 9.384 5.187 -0.494 1.00 94.94 91 GLU A C 1
ATOM 685 O O . GLU A 1 91 ? 9.527 6.336 -0.073 1.00 94.94 91 GLU A O 1
ATOM 690 N N . MET A 1 92 ? 8.189 4.604 -0.569 1.00 96.75 92 MET A N 1
ATOM 691 C CA . MET A 1 92 ? 6.930 5.258 -0.215 1.00 96.75 92 MET A CA 1
ATOM 692 C C . MET A 1 92 ? 6.130 4.434 0.792 1.00 96.75 92 MET A C 1
ATOM 694 O O . MET A 1 92 ? 6.265 3.214 0.885 1.00 96.75 92 MET A O 1
ATOM 698 N N . LEU A 1 93 ? 5.259 5.120 1.531 1.00 97.81 93 LEU A N 1
ATOM 699 C CA . LEU A 1 93 ? 4.253 4.510 2.389 1.00 97.81 93 LEU A CA 1
ATOM 700 C C . LEU A 1 93 ? 2.877 4.709 1.737 1.00 97.81 93 LEU A C 1
ATOM 702 O O . LEU A 1 93 ? 2.460 5.846 1.532 1.00 97.81 93 LEU A O 1
ATOM 706 N N . LEU A 1 94 ? 2.211 3.615 1.366 1.00 98.44 94 LEU A N 1
ATOM 707 C CA . LEU A 1 94 ? 1.021 3.606 0.505 1.00 98.44 94 LEU A CA 1
ATOM 708 C C . LEU A 1 94 ? -0.099 2.737 1.095 1.00 98.44 94 LEU A C 1
ATOM 710 O O . LEU A 1 94 ? 0.156 1.849 1.906 1.00 98.44 94 LEU A O 1
ATOM 714 N N . PHE A 1 95 ? -1.341 2.957 0.671 1.00 98.12 95 PHE A N 1
ATOM 715 C CA . PHE A 1 95 ? -2.510 2.236 1.176 1.00 98.12 95 PHE A CA 1
ATOM 716 C C . PHE A 1 95 ? -2.878 1.039 0.299 1.00 98.12 95 PHE A C 1
ATOM 718 O O . PHE A 1 95 ? -2.883 1.121 -0.929 1.00 98.12 95 PHE A O 1
ATOM 725 N N . HIS A 1 96 ? -3.260 -0.066 0.933 1.00 97.50 96 HIS A N 1
ATOM 726 C CA . HIS A 1 96 ? -3.746 -1.267 0.266 1.00 97.50 96 HIS A CA 1
ATOM 727 C C . HIS A 1 96 ? -4.984 -1.816 0.977 1.00 97.50 96 HIS A C 1
ATOM 729 O O . HIS A 1 96 ? -4.998 -1.996 2.195 1.00 97.50 96 HIS A O 1
ATOM 735 N N . GLY A 1 97 ? -6.031 -2.093 0.204 1.00 95.00 97 GLY A N 1
ATOM 736 C CA . GLY A 1 97 ? -7.230 -2.766 0.686 1.00 95.00 97 GLY A CA 1
ATOM 737 C C . GLY A 1 97 ? -7.200 -4.256 0.344 1.00 95.00 97 GLY A C 1
ATOM 738 O O . GLY A 1 97 ? -6.850 -4.626 -0.773 1.00 95.00 97 GLY A O 1
ATOM 739 N N . THR A 1 98 ? -7.590 -5.106 1.293 1.00 93.56 98 THR A N 1
ATOM 740 C CA . THR A 1 98 ? -7.555 -6.577 1.178 1.00 93.56 98 THR A CA 1
ATOM 741 C C . THR A 1 98 ? -8.912 -7.207 0.816 1.00 93.56 98 THR A C 1
ATOM 743 O O . THR A 1 98 ? -9.046 -8.431 0.745 1.00 93.56 98 THR A O 1
ATOM 746 N N . ALA A 1 99 ? -9.904 -6.366 0.521 1.00 91.50 99 ALA A N 1
ATOM 747 C CA . ALA A 1 99 ? -11.268 -6.681 0.112 1.00 91.50 99 ALA A CA 1
ATOM 748 C C . ALA A 1 99 ? -11.944 -7.679 1.062 1.00 91.50 99 ALA A C 1
ATOM 750 O O . ALA A 1 99 ? -12.186 -7.384 2.227 1.00 91.50 99 ALA A O 1
ATOM 751 N N . GLU A 1 100 ? -12.259 -8.876 0.585 1.00 89.62 100 GLU A N 1
ATOM 752 C CA . GLU A 1 100 ? -12.965 -9.896 1.365 1.00 89.62 100 GLU A CA 1
ATOM 753 C C . GLU A 1 100 ? -12.093 -10.511 2.468 1.00 89.62 100 GLU A C 1
ATOM 755 O O . GLU A 1 100 ? -12.631 -11.105 3.397 1.00 89.62 100 GLU A O 1
ATOM 760 N N . ARG A 1 101 ? -10.764 -10.352 2.405 1.00 92.25 101 ARG A N 1
ATOM 761 C CA . ARG A 1 101 ? -9.836 -10.965 3.362 1.00 92.25 101 ARG A CA 1
ATOM 762 C C . ARG A 1 101 ? -9.432 -9.989 4.465 1.00 92.25 101 ARG A C 1
ATOM 764 O O . ARG A 1 101 ? -9.052 -8.862 4.137 1.00 92.25 101 ARG A O 1
ATOM 771 N N . PRO A 1 102 ? -9.431 -10.399 5.742 1.00 94.69 102 PRO A N 1
ATOM 772 C CA . PRO A 1 102 ? -8.800 -9.620 6.796 1.00 94.69 102 PRO A CA 1
ATOM 773 C C . PRO A 1 102 ? -7.279 -9.563 6.586 1.00 94.69 102 PRO A C 1
ATOM 775 O O . PRO A 1 102 ? -6.672 -10.433 5.957 1.00 94.69 102 PRO A O 1
ATOM 778 N N . ALA A 1 103 ? -6.639 -8.535 7.138 1.00 95.44 103 ALA A N 1
ATOM 779 C CA . ALA A 1 103 ? -5.195 -8.349 7.065 1.00 95.44 103 ALA A CA 1
ATOM 780 C C . ALA A 1 103 ? -4.426 -9.527 7.681 1.00 95.44 103 ALA A C 1
ATOM 782 O O . ALA A 1 103 ? -3.357 -9.868 7.182 1.00 95.44 103 ALA A O 1
ATOM 783 N N . SER A 1 104 ? -4.973 -10.180 8.713 1.00 94.12 104 SER A N 1
ATOM 784 C CA . SER A 1 104 ? -4.381 -11.373 9.334 1.00 94.12 104 SER A CA 1
ATOM 785 C C . SER A 1 104 ? -4.088 -12.476 8.319 1.00 94.12 104 SER A C 1
ATOM 787 O O . SER A 1 104 ? -3.006 -13.053 8.348 1.00 94.12 104 SER A O 1
ATOM 789 N N . ASP A 1 105 ? -4.999 -12.712 7.374 1.00 93.69 105 ASP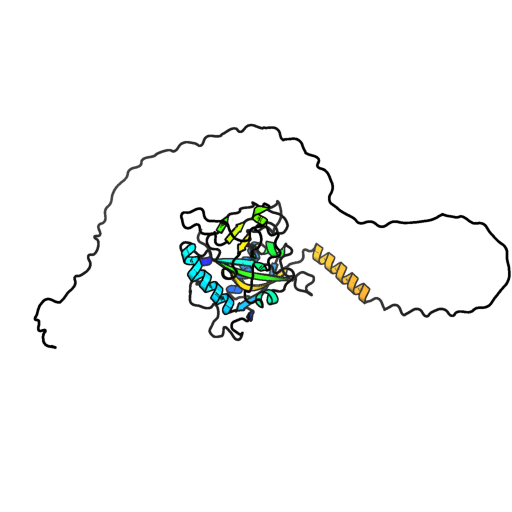 A N 1
ATOM 790 C CA . ASP A 1 105 ? -4.858 -13.777 6.378 1.00 93.69 105 ASP A CA 1
ATOM 791 C C . ASP A 1 105 ? -3.760 -13.445 5.367 1.00 93.69 105 ASP A C 1
ATOM 793 O O . ASP A 1 105 ? -2.998 -14.313 4.944 1.00 93.69 105 ASP A O 1
ATOM 797 N N . VAL A 1 106 ? -3.643 -12.165 4.995 1.00 93.38 106 VAL A N 1
ATOM 798 C CA . VAL A 1 106 ? -2.551 -11.681 4.138 1.00 93.38 106 VAL A CA 1
ATOM 799 C C . VAL A 1 106 ? -1.213 -11.801 4.864 1.00 93.38 106 VAL A C 1
ATOM 801 O O . VAL A 1 106 ? -0.230 -12.248 4.282 1.00 93.38 106 VAL A O 1
ATOM 804 N N . LEU A 1 107 ? -1.171 -11.434 6.143 1.00 94.25 107 LEU A N 1
ATOM 805 C CA . LEU A 1 107 ? 0.036 -11.451 6.967 1.00 94.25 107 LEU A CA 1
ATOM 806 C C . LEU A 1 107 ? 0.484 -12.859 7.383 1.00 94.25 107 LEU A C 1
ATOM 808 O O . LEU A 1 107 ? 1.654 -13.031 7.727 1.00 94.25 107 LEU A O 1
ATOM 812 N N . ALA A 1 108 ? -0.409 -13.849 7.349 1.00 92.38 108 ALA A N 1
ATOM 813 C CA . ALA A 1 108 ? -0.086 -15.257 7.570 1.00 92.38 108 ALA A CA 1
ATOM 814 C C . ALA A 1 108 ? 0.593 -15.908 6.352 1.00 92.38 108 ALA A C 1
ATOM 816 O O . ALA A 1 108 ? 1.241 -16.949 6.477 1.00 92.38 108 ALA A O 1
ATOM 817 N N . HIS A 1 109 ? 0.464 -15.310 5.164 1.00 92.50 109 HIS A N 1
ATOM 818 C CA . HIS A 1 109 ? 1.079 -15.846 3.957 1.00 92.50 109 HIS A CA 1
ATOM 819 C C . HIS A 1 109 ? 2.619 -15.709 4.009 1.00 92.50 109 HIS A C 1
ATOM 821 O O . HIS A 1 109 ? 3.122 -14.644 4.371 1.00 92.50 109 HIS A O 1
ATOM 827 N N . PRO A 1 110 ? 3.414 -16.715 3.580 1.00 90.44 110 PRO A N 1
ATOM 828 C CA . PRO A 1 110 ? 4.881 -16.677 3.682 1.00 90.44 110 PRO A CA 1
ATOM 829 C C . PRO A 1 110 ? 5.582 -15.541 2.924 1.00 90.44 110 PRO A C 1
ATOM 831 O O . PRO A 1 110 ? 6.746 -15.257 3.208 1.00 90.44 110 PRO A O 1
ATOM 834 N N . GLN A 1 111 ? 4.903 -14.943 1.940 1.00 91.25 111 GLN A N 1
ATOM 835 C CA . GLN A 1 111 ? 5.361 -13.764 1.194 1.00 91.25 111 GLN A CA 1
ATOM 836 C C . GLN A 1 111 ? 4.605 -12.481 1.581 1.00 91.25 111 GLN A C 1
ATOM 838 O O . GLN A 1 111 ? 4.843 -11.435 0.989 1.00 91.25 111 GLN A O 1
ATOM 843 N N . GLY A 1 112 ? 3.687 -12.547 2.550 1.00 93.62 112 GLY A N 1
ATOM 844 C CA . GLY A 1 112 ? 2.781 -11.453 2.880 1.00 93.62 112 GLY A CA 1
ATOM 845 C C . GLY A 1 112 ? 1.910 -11.088 1.678 1.00 93.62 112 GLY A C 1
ATOM 846 O O . GLY A 1 112 ? 1.061 -11.866 1.241 1.00 93.62 112 GLY A O 1
ATOM 847 N N . LEU A 1 113 ? 2.167 -9.912 1.105 1.00 95.12 113 LEU A N 1
ATOM 848 C CA . LEU A 1 113 ? 1.564 -9.487 -0.154 1.00 95.12 113 LEU A CA 1
ATOM 849 C C . LEU A 1 113 ? 2.201 -10.257 -1.319 1.00 95.12 113 LEU A C 1
ATOM 851 O O . LEU A 1 113 ? 3.381 -10.103 -1.617 1.00 95.12 113 LEU A O 1
ATOM 855 N N . ASP A 1 114 ? 1.406 -11.087 -1.986 1.00 94.44 114 ASP A N 1
ATOM 856 C CA . ASP A 1 114 ? 1.850 -11.900 -3.116 1.00 94.44 114 ASP A CA 1
ATOM 857 C C . ASP A 1 114 ? 1.062 -11.517 -4.385 1.00 94.44 114 ASP A C 1
ATOM 859 O O . ASP A 1 114 ? -0.148 -11.772 -4.452 1.00 94.44 114 ASP A O 1
ATOM 863 N N . PRO A 1 115 ? 1.724 -10.910 -5.394 1.00 94.06 115 PRO A N 1
ATOM 864 C CA . PRO A 1 115 ? 1.117 -10.524 -6.670 1.00 94.06 115 PRO A CA 1
ATOM 865 C C . PRO A 1 115 ? 0.359 -11.650 -7.381 1.00 94.06 115 PRO A C 1
ATOM 867 O O . PRO A 1 115 ? -0.581 -11.372 -8.126 1.00 94.06 115 PRO A O 1
ATOM 870 N N . ARG A 1 116 ? 0.706 -12.919 -7.129 1.00 92.00 116 ARG A N 1
ATOM 871 C CA . ARG A 1 116 ? 0.050 -14.086 -7.743 1.00 92.00 116 ARG A CA 1
ATOM 872 C C . ARG A 1 116 ? -1.395 -14.278 -7.280 1.00 92.00 116 ARG A C 1
ATOM 874 O O . ARG A 1 116 ? -2.167 -14.919 -7.982 1.00 92.00 116 ARG A O 1
ATOM 881 N N . PHE A 1 117 ? -1.781 -13.699 -6.140 1.00 89.56 117 PHE A N 1
ATOM 882 C CA . PHE A 1 117 ? -3.168 -13.690 -5.653 1.00 89.56 117 PHE A CA 1
ATOM 883 C C . PHE A 1 117 ? -3.994 -12.510 -6.187 1.00 89.56 117 PHE A C 1
ATOM 885 O O . PHE A 1 117 ? -5.155 -12.343 -5.804 1.00 89.56 117 PHE A O 1
ATOM 892 N N . SER A 1 118 ? -3.420 -11.667 -7.049 1.00 85.06 118 SER A N 1
ATOM 893 C CA . SER A 1 118 ? -4.172 -10.619 -7.733 1.00 85.06 118 SER A CA 1
ATOM 894 C C . SER A 1 118 ? -5.211 -11.267 -8.655 1.00 85.06 118 SER A C 1
ATOM 896 O O . SER A 1 118 ? -4.853 -12.051 -9.531 1.00 85.06 118 SER A O 1
ATOM 898 N N . LYS A 1 119 ? -6.503 -10.942 -8.474 1.00 74.56 119 LYS A N 1
ATOM 899 C CA . LYS A 1 119 ? -7.635 -11.531 -9.228 1.00 74.56 119 LYS A CA 1
ATOM 900 C C . LYS A 1 119 ? -7.625 -11.186 -10.741 1.00 74.56 119 LYS A C 1
ATOM 902 O O . LYS A 1 119 ? -8.558 -11.555 -11.446 1.00 74.56 119 LYS A O 1
ATOM 907 N N . GLY A 1 120 ? -6.599 -10.485 -11.237 1.00 71.06 120 GLY A N 1
ATOM 908 C CA . GLY A 1 120 ? -6.525 -9.976 -12.609 1.00 71.06 120 GLY A CA 1
ATOM 909 C C . GLY A 1 120 ? -7.494 -8.815 -12.865 1.00 71.06 120 GLY A C 1
ATOM 910 O O . GLY A 1 120 ? -8.216 -8.376 -11.972 1.00 71.06 120 GLY A O 1
ATOM 911 N N . GLY A 1 121 ? -7.480 -8.258 -14.080 1.00 73.88 121 GLY A N 1
ATOM 912 C CA . GLY A 1 121 ? -8.435 -7.222 -14.510 1.00 73.88 121 GLY A CA 1
ATOM 913 C C . GLY A 1 121 ? -8.203 -5.806 -13.961 1.00 73.88 121 GLY A C 1
ATOM 914 O O . GLY A 1 121 ? -8.936 -4.883 -14.322 1.00 73.88 121 GLY A O 1
ATOM 915 N N . GLY A 1 122 ? -7.176 -5.603 -13.131 1.00 86.00 122 GLY A N 1
ATOM 916 C CA . GLY A 1 122 ? -6.727 -4.270 -12.734 1.00 86.00 122 GLY A CA 1
ATOM 917 C C . GLY A 1 122 ? -6.165 -3.474 -13.919 1.00 86.00 122 GLY A C 1
ATOM 918 O O . GLY A 1 122 ? -5.772 -4.033 -14.942 1.00 86.00 122 GLY A O 1
ATOM 919 N N . PHE A 1 123 ? -6.111 -2.148 -13.783 1.00 93.19 123 PHE A N 1
ATOM 920 C CA . PHE A 1 123 ? -5.699 -1.221 -14.848 1.00 93.19 123 PHE A CA 1
ATOM 921 C C . PHE A 1 123 ? -4.355 -1.552 -15.519 1.00 93.19 123 PHE A C 1
ATOM 923 O O . PHE A 1 123 ? -4.182 -1.302 -16.716 1.00 93.19 123 PHE A O 1
ATOM 930 N N . TYR A 1 124 ? -3.439 -2.125 -14.742 1.00 95.50 124 TYR A N 1
ATOM 931 C CA . TYR A 1 124 ? -2.073 -2.481 -15.112 1.00 95.50 124 TYR A CA 1
ATOM 932 C C . TYR A 1 124 ? -1.801 -3.972 -14.846 1.00 95.50 124 TYR A C 1
ATOM 934 O O . TYR A 1 124 ? -0.716 -4.356 -14.443 1.00 95.50 124 TYR A O 1
ATOM 942 N N . GLY A 1 125 ? -2.815 -4.825 -14.998 1.00 94.31 125 GLY A N 1
ATOM 943 C CA . GLY A 1 125 ? -2.675 -6.273 -14.898 1.00 94.31 125 GLY A CA 1
ATOM 944 C C . GLY A 1 125 ? -2.366 -6.811 -13.503 1.00 94.31 125 GLY A C 1
ATOM 945 O O . GLY A 1 125 ? -2.899 -6.310 -12.509 1.00 94.31 125 GLY A O 1
ATOM 946 N N . HIS A 1 126 ? -1.603 -7.904 -13.440 1.00 94.62 126 HIS A N 1
ATOM 947 C CA . HIS A 1 126 ? -1.488 -8.770 -12.263 1.00 94.62 126 HIS A CA 1
ATOM 948 C C . HIS A 1 126 ? -0.334 -8.329 -11.372 1.00 94.62 126 HIS A C 1
ATOM 950 O O . HIS A 1 126 ? 0.773 -8.856 -11.447 1.00 94.62 126 HIS A O 1
ATOM 956 N N . GLY A 1 127 ? -0.624 -7.361 -10.516 1.00 95.69 127 GLY A N 1
ATOM 957 C CA . GLY A 1 127 ? 0.277 -6.902 -9.470 1.00 95.69 127 GLY A CA 1
ATOM 958 C C . GLY A 1 127 ? -0.480 -6.564 -8.194 1.00 95.69 127 GLY A C 1
ATOM 959 O O . GLY A 1 127 ? -1.713 -6.670 -8.129 1.00 95.69 127 GLY A O 1
ATOM 960 N N . ILE A 1 128 ? 0.265 -6.130 -7.183 1.00 97.12 128 ILE A N 1
ATOM 961 C CA . ILE A 1 128 ? -0.289 -5.514 -5.980 1.00 97.12 128 ILE A CA 1
ATOM 962 C C . ILE A 1 128 ? -0.437 -4.015 -6.223 1.00 97.12 128 ILE A C 1
ATOM 964 O O . ILE A 1 128 ? 0.529 -3.331 -6.552 1.00 97.12 128 ILE A O 1
ATOM 968 N N . TYR A 1 129 ? -1.663 -3.519 -6.061 1.00 96.62 129 TYR A N 1
ATOM 969 C CA . TYR A 1 129 ? -2.021 -2.116 -6.248 1.00 96.62 129 TYR A CA 1
ATOM 970 C C . TYR A 1 129 ? -1.943 -1.384 -4.913 1.00 96.62 129 TYR A C 1
ATOM 972 O O . TYR A 1 129 ? -2.615 -1.764 -3.951 1.00 96.62 129 TYR A O 1
ATOM 980 N N . LEU A 1 130 ? -1.145 -0.326 -4.879 1.00 98.12 130 LEU A N 1
ATOM 981 C CA . LEU A 1 130 ? -0.907 0.523 -3.724 1.00 98.12 130 LEU A CA 1
ATOM 982 C C . LEU A 1 130 ? -1.345 1.948 -4.075 1.00 98.12 130 LEU A C 1
ATOM 984 O O . LEU A 1 130 ? -0.847 2.531 -5.036 1.00 98.12 130 LEU A O 1
ATOM 988 N N . ALA A 1 131 ? -2.299 2.498 -3.334 1.00 96.69 131 ALA A N 1
ATOM 989 C CA . ALA A 1 131 ? -2.829 3.834 -3.573 1.00 96.69 131 ALA A CA 1
ATOM 990 C C . ALA A 1 131 ? -2.067 4.876 -2.753 1.00 96.69 131 ALA A C 1
ATOM 992 O O . ALA A 1 131 ? -1.759 4.653 -1.581 1.00 96.69 131 ALA A O 1
ATOM 993 N N . GLU A 1 132 ? -1.807 6.033 -3.356 1.00 96.25 132 GLU A N 1
ATOM 994 C CA . GLU A 1 132 ? -1.335 7.202 -2.620 1.00 96.25 132 GLU A CA 1
ATOM 995 C C . GLU A 1 132 ? -2.405 7.643 -1.600 1.00 96.25 132 GLU A C 1
ATOM 997 O O . GLU A 1 132 ? -2.102 7.887 -0.432 1.00 96.25 132 GLU A O 1
ATOM 1002 N N . ASP A 1 133 ? -3.668 7.705 -2.009 1.00 93.62 133 ASP A N 1
ATOM 1003 C CA . ASP A 1 133 ? -4.763 8.244 -1.210 1.00 93.62 133 ASP A CA 1
ATOM 1004 C C . ASP A 1 133 ? -5.658 7.132 -0.649 1.00 93.62 133 ASP A C 1
ATOM 1006 O O . ASP A 1 133 ? -6.114 6.263 -1.399 1.00 93.62 133 ASP A O 1
ATOM 1010 N N . PRO A 1 134 ? -5.974 7.163 0.657 1.00 92.31 134 PRO A N 1
ATOM 1011 C CA . PRO A 1 134 ? -6.773 6.126 1.307 1.00 92.31 134 PRO A CA 1
ATOM 1012 C C . PRO A 1 134 ? -8.239 6.140 0.873 1.00 92.31 134 PRO A C 1
ATOM 1014 O O . PRO A 1 134 ? -8.913 5.115 0.971 1.00 92.31 134 PRO A O 1
ATOM 1017 N N . SER A 1 135 ? -8.733 7.257 0.334 1.00 90.50 135 SER A N 1
ATOM 1018 C CA . SER A 1 135 ? -10.088 7.327 -0.226 1.00 90.50 135 SER A CA 1
ATOM 1019 C C . SER A 1 135 ? -10.283 6.367 -1.397 1.00 90.50 135 SER A C 1
ATOM 1021 O O . SER A 1 135 ? -11.402 5.913 -1.606 1.00 90.50 135 SER A O 1
ATOM 1023 N N . TYR A 1 136 ? -9.217 5.988 -2.110 1.00 91.56 136 TYR A N 1
ATOM 1024 C CA . TYR A 1 136 ? -9.303 5.023 -3.203 1.00 91.56 136 TYR A CA 1
ATOM 1025 C C . TYR A 1 136 ? -9.695 3.619 -2.712 1.00 91.56 136 TYR A C 1
ATOM 1027 O O . TYR A 1 136 ? -10.727 3.099 -3.148 1.00 91.56 136 TYR A O 1
ATOM 1035 N N . PRO A 1 137 ? -8.957 2.971 -1.784 1.00 91.38 137 PRO A N 1
ATOM 1036 C CA . PRO A 1 137 ? -9.400 1.690 -1.256 1.00 91.38 137 PRO A CA 1
ATOM 1037 C C . PRO A 1 137 ? -10.698 1.786 -0.440 1.00 91.38 137 PRO A C 1
ATOM 1039 O O . PRO A 1 137 ? -11.499 0.853 -0.512 1.00 91.38 137 PRO A O 1
ATOM 1042 N N . ILE A 1 138 ? -10.930 2.889 0.288 1.00 89.38 138 ILE A N 1
ATOM 1043 C CA . ILE A 1 138 ? -12.118 3.090 1.143 1.00 89.38 138 ILE A CA 1
ATOM 1044 C C . ILE A 1 138 ? -13.401 3.308 0.327 1.00 89.38 138 ILE A C 1
ATOM 1046 O O . ILE A 1 138 ? -14.422 2.689 0.619 1.00 89.38 138 ILE A O 1
ATOM 1050 N N . GLY A 1 139 ? -13.361 4.175 -0.688 1.00 81.44 139 GLY A N 1
ATOM 1051 C CA . GLY A 1 139 ? -14.498 4.471 -1.566 1.00 81.44 139 GLY A CA 1
ATOM 1052 C C . GLY A 1 139 ? -14.822 3.335 -2.542 1.00 81.44 139 GLY A C 1
ATOM 1053 O O . GLY A 1 139 ? -15.941 3.241 -3.044 1.00 81.44 139 GLY A O 1
ATOM 1054 N N . GLY A 1 140 ? -13.858 2.445 -2.793 1.00 77.06 140 GLY A N 1
ATOM 1055 C CA . GLY A 1 140 ? -14.021 1.265 -3.637 1.00 77.06 140 GLY A CA 1
ATOM 1056 C C . GLY A 1 140 ? -14.536 0.017 -2.908 1.00 77.06 140 GLY A C 1
ATOM 1057 O O . GLY A 1 140 ? -15.002 0.044 -1.772 1.00 77.06 140 GLY A O 1
ATOM 1058 N N . ARG A 1 141 ? -14.404 -1.138 -3.577 1.00 82.44 141 ARG A N 1
ATOM 1059 C CA . ARG A 1 141 ? -14.662 -2.475 -2.993 1.00 82.44 141 ARG A CA 1
ATOM 1060 C C . ARG A 1 141 ? -13.405 -3.108 -2.385 1.00 82.44 141 ARG A C 1
ATOM 1062 O O . ARG A 1 141 ? -13.353 -4.322 -2.208 1.00 82.44 141 ARG A O 1
ATOM 1069 N N . TYR A 1 142 ? -12.369 -2.306 -2.143 1.00 90.44 142 TYR A N 1
ATOM 1070 C CA . TYR A 1 142 ? -11.043 -2.811 -1.797 1.00 90.44 142 TYR A CA 1
ATOM 1071 C C . TYR A 1 142 ? -10.795 -2.821 -0.293 1.00 90.44 142 TYR A C 1
ATOM 1073 O O . TYR A 1 142 ? -10.071 -3.684 0.177 1.00 90.44 142 TYR A O 1
ATOM 1081 N N . ALA A 1 143 ? -11.356 -1.898 0.486 1.00 92.38 143 ALA A N 1
ATOM 1082 C CA . ALA A 1 143 ? -11.189 -1.932 1.934 1.00 92.38 143 ALA A CA 1
ATOM 1083 C C . ALA A 1 143 ? -11.908 -3.143 2.550 1.00 92.38 143 ALA A C 1
ATOM 1085 O O . ALA A 1 143 ? -13.041 -3.459 2.175 1.00 92.38 143 ALA A O 1
ATOM 1086 N N . HIS A 1 144 ? -11.267 -3.803 3.516 1.00 95.19 144 HIS A N 1
ATOM 1087 C CA . HIS A 1 144 ? -11.900 -4.907 4.227 1.00 95.19 144 HIS A CA 1
ATOM 1088 C C . HIS A 1 144 ? -12.889 -4.367 5.253 1.00 95.19 144 HIS A C 1
ATOM 1090 O O . HIS A 1 144 ? -12.503 -3.624 6.150 1.00 95.19 144 HIS A O 1
ATOM 1096 N N . ARG A 1 145 ? -14.175 -4.706 5.128 1.00 93.38 145 ARG A N 1
ATOM 1097 C CA . ARG A 1 145 ? -15.216 -4.226 6.050 1.00 93.38 145 ARG A CA 1
ATOM 1098 C C . ARG A 1 145 ? -15.254 -5.095 7.302 1.00 93.38 145 ARG A C 1
ATOM 1100 O O . ARG A 1 145 ? -15.460 -6.301 7.212 1.00 93.38 145 ARG A O 1
ATOM 1107 N N . ILE A 1 146 ? -15.115 -4.467 8.466 1.00 93.31 146 ILE A N 1
ATOM 1108 C CA . ILE A 1 146 ? -15.126 -5.168 9.750 1.00 93.31 146 ILE A CA 1
ATOM 1109 C C . ILE A 1 146 ? -16.570 -5.533 10.105 1.00 93.31 146 ILE A C 1
ATOM 1111 O O . ILE A 1 146 ? -17.448 -4.667 10.200 1.00 93.31 146 ILE A O 1
ATOM 1115 N N . SER A 1 147 ? -16.816 -6.825 10.309 1.00 90.69 147 SER A N 1
ATOM 1116 C CA . SER A 1 147 ? -18.133 -7.349 10.682 1.00 90.69 147 SER A CA 1
ATOM 1117 C C . SER A 1 147 ? -18.621 -6.774 12.016 1.00 90.69 147 SER A C 1
ATOM 1119 O O . SER A 1 147 ? -17.830 -6.457 12.898 1.00 90.69 147 SER A O 1
ATOM 1121 N N . GLY A 1 148 ? -19.940 -6.624 12.171 1.00 88.81 148 GLY A N 1
ATOM 1122 C CA . GLY A 1 148 ? -20.542 -6.098 13.406 1.00 88.81 148 GLY A CA 1
ATOM 1123 C C . GLY A 1 148 ? -20.441 -4.577 13.592 1.00 88.81 148 GLY A C 1
ATOM 1124 O O . GLY A 1 148 ? -20.781 -4.077 14.659 1.00 88.81 148 GLY A O 1
ATOM 1125 N N . THR A 1 149 ? -20.007 -3.830 12.570 1.00 86.50 149 THR A N 1
ATOM 1126 C CA . THR A 1 149 ? -19.825 -2.362 12.640 1.00 86.50 149 THR A CA 1
ATOM 1127 C C . THR A 1 149 ? -20.813 -1.574 11.771 1.00 86.50 149 THR A C 1
ATOM 1129 O O . THR A 1 149 ? -20.614 -0.390 11.503 1.00 86.50 149 THR A O 1
ATOM 1132 N N . ASP A 1 150 ? -21.879 -2.224 11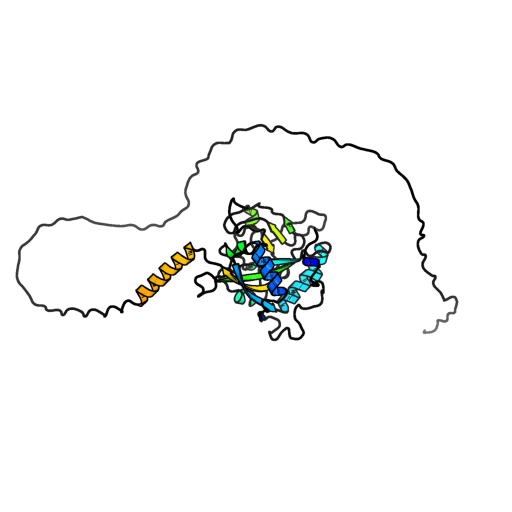.295 1.00 84.19 150 ASP A N 1
ATOM 1133 C CA . ASP A 1 150 ? -22.830 -1.678 10.310 1.00 84.19 150 ASP A CA 1
ATOM 1134 C C . ASP A 1 150 ? -22.138 -1.174 9.023 1.00 84.19 150 ASP A C 1
ATOM 1136 O O . ASP A 1 150 ? -22.605 -0.252 8.360 1.00 84.19 150 ASP A O 1
ATOM 1140 N N . GLY A 1 151 ? -20.974 -1.747 8.688 1.00 80.44 151 GLY A N 1
ATOM 1141 C CA . GLY A 1 151 ? -20.165 -1.351 7.533 1.00 80.44 151 GLY A CA 1
ATOM 1142 C C . GLY A 1 151 ? -19.395 -0.038 7.703 1.00 80.44 151 GLY A C 1
ATOM 1143 O O . GLY A 1 151 ? -18.807 0.423 6.725 1.00 80.44 151 GLY A O 1
ATOM 1144 N N . ARG A 1 152 ? -19.384 0.549 8.908 1.00 86.56 152 ARG A N 1
ATOM 1145 C CA . ARG A 1 152 ? -18.720 1.828 9.208 1.00 86.56 152 ARG A CA 1
ATOM 1146 C C . ARG A 1 152 ? -17.227 1.697 9.435 1.00 86.56 152 ARG A C 1
ATOM 1148 O O . ARG A 1 152 ? -16.505 2.657 9.188 1.00 86.56 152 ARG A O 1
ATOM 1155 N N . ARG A 1 153 ? -16.761 0.541 9.916 1.00 92.75 153 ARG A N 1
ATOM 1156 C CA . ARG A 1 153 ? -15.331 0.310 10.113 1.00 92.75 153 ARG A CA 1
ATOM 1157 C C . ARG A 1 153 ? -14.748 -0.520 8.997 1.00 92.75 153 ARG A C 1
ATOM 1159 O O . ARG A 1 153 ? -15.301 -1.546 8.593 1.00 92.75 153 ARG A O 1
ATOM 1166 N N . VAL A 1 154 ? -13.590 -0.077 8.545 1.00 94.88 154 VAL A N 1
ATOM 1167 C CA . VAL A 1 154 ? -12.799 -0.754 7.535 1.00 94.88 154 VAL A CA 1
ATOM 1168 C C . VAL A 1 154 ? -11.372 -0.940 8.016 1.00 94.88 154 VAL A C 1
ATOM 1170 O O . VAL A 1 154 ? -10.854 -0.145 8.797 1.00 94.88 154 VAL A O 1
ATOM 1173 N N . GLN A 1 155 ? -10.741 -1.994 7.524 1.00 97.06 155 GLN A N 1
ATOM 1174 C CA . GLN A 1 155 ? -9.350 -2.319 7.758 1.00 97.06 155 GLN A CA 1
ATOM 1175 C C . GLN A 1 155 ? -8.556 -2.143 6.463 1.00 97.06 155 GLN A C 1
ATOM 1177 O O . GLN A 1 155 ? -9.003 -2.544 5.382 1.00 97.06 155 GLN A O 1
ATOM 1182 N N . LEU A 1 156 ? -7.372 -1.546 6.585 1.00 97.56 156 LEU A N 1
ATOM 1183 C CA . LEU A 1 156 ? -6.414 -1.366 5.498 1.00 97.56 156 LEU A CA 1
ATOM 1184 C C . LEU A 1 156 ? -5.020 -1.811 5.935 1.00 97.56 156 LEU A C 1
ATOM 1186 O O . LEU A 1 156 ? -4.658 -1.733 7.111 1.00 97.56 156 LEU A O 1
ATOM 1190 N N . LEU A 1 157 ? -4.219 -2.205 4.951 1.00 98.50 157 LEU A N 1
ATOM 1191 C CA . LEU A 1 157 ? -2.775 -2.291 5.086 1.00 98.50 157 LEU A CA 1
ATOM 1192 C C . LEU A 1 157 ? -2.148 -0.963 4.670 1.00 98.50 157 LEU A C 1
ATOM 1194 O O . LEU A 1 157 ? -2.517 -0.375 3.652 1.00 98.50 157 LEU A O 1
ATOM 1198 N N . VAL A 1 158 ? -1.157 -0.525 5.437 1.00 98.50 158 VAL A N 1
ATOM 1199 C CA . VAL A 1 158 ? -0.240 0.535 5.030 1.00 98.50 158 VAL A CA 1
ATOM 1200 C C . VAL A 1 158 ? 1.103 -0.112 4.720 1.00 98.50 158 VAL A C 1
ATOM 1202 O O . VAL A 1 158 ? 1.732 -0.737 5.576 1.00 98.50 158 VAL A O 1
ATOM 1205 N N . VAL A 1 159 ? 1.519 0.007 3.467 1.00 98.69 159 VAL A N 1
ATOM 1206 C CA . VAL A 1 159 ? 2.596 -0.765 2.857 1.00 98.69 159 VAL A CA 1
ATOM 1207 C C . VAL A 1 159 ? 3.778 0.148 2.587 1.00 98.69 159 VAL A C 1
ATOM 1209 O O . VAL A 1 159 ? 3.637 1.175 1.926 1.00 98.69 159 VAL A O 1
ATOM 1212 N N . ARG A 1 160 ? 4.949 -0.234 3.095 1.00 98.31 160 ARG A N 1
ATOM 1213 C CA . ARG A 1 160 ? 6.222 0.360 2.696 1.00 98.31 160 ARG A CA 1
ATOM 1214 C C . ARG A 1 160 ? 6.653 -0.304 1.393 1.00 98.31 160 ARG A C 1
ATOM 1216 O O . ARG A 1 160 ? 6.748 -1.527 1.356 1.00 98.31 160 ARG A O 1
ATOM 1223 N N . ALA A 1 161 ? 6.877 0.474 0.343 1.00 98.00 161 ALA A N 1
ATOM 1224 C CA . ALA A 1 161 ? 7.233 -0.038 -0.974 1.00 98.00 161 ALA A CA 1
ATOM 1225 C C . ALA A 1 161 ? 8.452 0.695 -1.530 1.00 98.00 161 ALA A C 1
ATOM 1227 O O . ALA A 1 161 ? 8.457 1.924 -1.578 1.00 98.00 161 ALA A O 1
ATOM 1228 N N . ALA A 1 162 ? 9.454 -0.060 -1.974 1.00 97.25 162 ALA A N 1
ATOM 1229 C CA . ALA A 1 162 ? 10.615 0.449 -2.691 1.00 97.25 162 ALA A CA 1
ATOM 1230 C C . ALA A 1 162 ? 10.304 0.400 -4.192 1.00 97.25 162 ALA A C 1
ATOM 1232 O O . ALA A 1 162 ? 10.375 -0.654 -4.824 1.00 97.25 162 ALA A O 1
ATOM 1233 N N . LEU A 1 163 ? 9.856 1.529 -4.741 1.00 96.06 163 LEU A N 1
ATOM 1234 C CA . LEU A 1 163 ? 9.250 1.576 -6.073 1.00 96.06 163 LEU A CA 1
ATOM 1235 C C . LEU A 1 163 ? 10.265 1.669 -7.211 1.00 96.06 163 LEU A C 1
ATOM 1237 O O . LEU A 1 163 ? 9.888 1.432 -8.361 1.00 96.06 163 LEU A O 1
ATOM 1241 N N . GLY A 1 164 ? 11.504 2.053 -6.897 1.00 94.00 164 GLY A N 1
ATOM 1242 C CA . GLY A 1 164 ? 12.594 2.215 -7.852 1.00 94.00 164 GLY A CA 1
ATOM 1243 C C . GLY A 1 164 ? 12.229 3.130 -9.021 1.00 94.00 164 GLY A C 1
ATOM 1244 O O . GLY A 1 164 ? 11.479 4.106 -8.883 1.00 94.00 164 GLY A O 1
ATOM 1245 N N . SER A 1 165 ? 12.752 2.788 -10.197 1.00 91.94 165 SER A N 1
ATOM 1246 C CA . SER A 1 165 ? 12.411 3.419 -11.464 1.00 91.94 165 SER A CA 1
ATOM 1247 C C . SER A 1 165 ? 11.018 2.985 -11.914 1.00 91.94 165 SER A C 1
ATOM 1249 O O . SER A 1 165 ? 10.764 1.810 -12.182 1.00 91.94 165 SER A O 1
ATOM 1251 N N . GLN A 1 166 ? 10.101 3.943 -12.033 1.00 93.62 166 GLN A N 1
ATOM 1252 C CA . GLN A 1 166 ? 8.706 3.652 -12.349 1.00 93.62 166 GLN A CA 1
ATOM 1253 C C . GLN A 1 166 ? 8.376 3.895 -13.823 1.00 93.62 166 GLN A C 1
ATOM 1255 O O . GLN A 1 166 ? 8.660 4.965 -14.368 1.00 93.62 166 GLN A O 1
ATOM 1260 N N . GLN A 1 167 ? 7.665 2.952 -14.443 1.00 95.00 167 GLN A N 1
ATOM 1261 C CA . GLN A 1 167 ? 7.025 3.180 -15.733 1.00 95.00 167 GLN A CA 1
ATOM 1262 C C . GLN A 1 167 ? 5.810 4.093 -15.545 1.00 95.00 167 GLN A C 1
ATOM 1264 O O . GLN A 1 167 ? 4.836 3.724 -14.884 1.00 95.00 167 GLN A O 1
ATOM 1269 N N . GLN A 1 168 ? 5.847 5.277 -16.154 1.00 95.69 168 GLN A N 1
ATOM 1270 C CA . GLN A 1 168 ? 4.736 6.226 -16.111 1.00 95.69 168 GLN A CA 1
ATOM 1271 C C . GLN A 1 168 ? 3.670 5.851 -17.142 1.00 95.69 168 GLN A C 1
ATOM 1273 O O . GLN A 1 168 ? 3.912 5.889 -18.348 1.00 95.69 168 GLN A O 1
ATOM 1278 N N . MET A 1 169 ? 2.471 5.534 -16.665 1.00 95.38 169 MET A N 1
ATOM 1279 C CA . MET A 1 169 ? 1.330 5.161 -17.508 1.00 95.38 169 MET A CA 1
ATOM 1280 C C . MET A 1 169 ? 0.327 6.303 -17.689 1.00 95.38 169 MET A C 1
ATOM 1282 O O . MET A 1 169 ? -0.537 6.237 -18.567 1.00 95.38 169 MET A O 1
ATOM 1286 N N . GLY A 1 170 ? 0.409 7.346 -16.855 1.00 93.19 170 GLY A N 1
ATOM 1287 C CA . GLY A 1 170 ? -0.621 8.383 -16.778 1.00 93.19 170 GLY A CA 1
ATOM 1288 C C . GLY A 1 170 ? -2.001 7.753 -16.574 1.00 93.19 170 GLY A C 1
ATOM 1289 O O . GLY A 1 170 ? -2.141 6.781 -15.836 1.00 93.19 170 GLY A O 1
ATOM 1290 N N . GLN A 1 171 ? -3.015 8.242 -17.282 1.00 91.25 171 GLN A N 1
ATOM 1291 C CA . GLN A 1 171 ? -4.368 7.671 -17.243 1.00 91.25 171 GLN A CA 1
ATOM 1292 C C . GLN A 1 171 ? -4.620 6.600 -18.322 1.00 91.25 171 GLN A C 1
ATOM 1294 O O . GLN A 1 171 ? -5.749 6.135 -18.471 1.00 91.25 171 GLN A O 1
ATOM 1299 N N . ARG A 1 172 ? -3.599 6.194 -19.091 1.00 87.69 172 ARG A N 1
ATOM 1300 C CA . ARG A 1 172 ? -3.769 5.259 -20.211 1.00 87.69 172 ARG A CA 1
ATOM 1301 C C . ARG A 1 172 ? -4.113 3.864 -19.707 1.00 87.69 172 ARG A C 1
ATOM 1303 O O . ARG A 1 172 ? -3.278 3.222 -19.072 1.00 87.69 172 ARG A O 1
ATOM 1310 N N . ILE A 1 173 ? -5.291 3.377 -20.087 1.00 91.12 173 ILE A N 1
ATOM 1311 C CA . ILE A 1 173 ? -5.715 1.996 -19.869 1.00 91.12 173 ILE A CA 1
ATOM 1312 C C . ILE A 1 173 ? -6.142 1.386 -21.204 1.00 91.12 173 ILE A C 1
ATOM 1314 O O . ILE A 1 173 ? -6.952 1.968 -21.924 1.00 91.12 173 ILE A O 1
ATOM 1318 N N . SER A 1 174 ? -5.622 0.208 -21.525 1.00 92.50 174 SER A N 1
ATOM 1319 C CA . SER A 1 174 ? -5.973 -0.549 -22.730 1.00 92.50 174 SER A CA 1
ATOM 1320 C C . SER A 1 174 ? -6.114 -2.042 -22.418 1.00 92.50 174 SER A C 1
ATOM 1322 O O . SER A 1 174 ? -6.074 -2.437 -21.251 1.00 92.50 174 SER A O 1
ATOM 1324 N N . ALA A 1 175 ? -6.358 -2.876 -23.431 1.00 93.12 175 ALA A N 1
ATOM 1325 C CA . ALA A 1 175 ? -6.339 -4.328 -23.248 1.00 93.12 175 ALA A CA 1
ATOM 1326 C C . ALA A 1 175 ? -4.927 -4.797 -22.856 1.00 93.12 175 ALA A C 1
ATOM 1328 O O . ALA A 1 175 ? -4.765 -5.593 -21.939 1.00 93.12 175 ALA A O 1
ATOM 1329 N N . GLU A 1 176 ? -3.898 -4.207 -23.466 1.00 93.06 176 GLU A N 1
ATOM 1330 C CA . GLU A 1 176 ? -2.500 -4.554 -23.212 1.00 93.06 176 GLU A CA 1
ATOM 1331 C C . GLU A 1 176 ? -2.074 -4.197 -21.785 1.00 93.06 176 GLU A C 1
ATOM 1333 O O . GLU A 1 176 ? -1.406 -4.993 -21.130 1.00 93.06 176 GLU A O 1
ATOM 1338 N N . THR A 1 177 ? -2.480 -3.028 -21.266 1.00 94.50 177 THR A N 1
ATOM 1339 C CA . THR A 1 177 ? -2.121 -2.652 -19.888 1.00 94.50 177 THR A CA 1
ATOM 1340 C C . THR A 1 177 ? -2.774 -3.578 -18.867 1.00 94.50 177 THR A C 1
ATOM 1342 O O . THR A 1 177 ? -2.142 -3.941 -17.881 1.00 94.50 177 THR A O 1
ATOM 1345 N N . ARG A 1 178 ? -4.010 -4.020 -19.120 1.00 93.69 178 ARG A N 1
ATOM 1346 C CA . ARG A 1 178 ? -4.734 -4.961 -18.251 1.00 93.69 178 ARG A CA 1
ATOM 1347 C C . ARG A 1 178 ? -4.144 -6.371 -18.247 1.00 93.69 178 ARG A C 1
ATOM 1349 O O . ARG A 1 178 ? -4.395 -7.116 -17.306 1.00 93.69 178 ARG A O 1
ATOM 1356 N N . GLU A 1 179 ? -3.327 -6.719 -19.238 1.00 93.81 179 GLU A N 1
ATOM 1357 C CA . GLU A 1 179 ? -2.645 -8.015 -19.307 1.00 93.81 179 GLU A CA 1
ATOM 1358 C C . GLU A 1 179 ? -1.200 -7.999 -18.800 1.00 93.81 179 GLU A C 1
ATOM 1360 O O . GLU A 1 179 ? -0.545 -9.044 -18.755 1.00 93.81 179 GLU A O 1
ATOM 1365 N N . MET A 1 180 ? -0.694 -6.853 -18.341 1.00 94.50 180 MET A N 1
ATOM 1366 C CA . MET A 1 180 ? 0.657 -6.765 -17.787 1.00 94.50 180 MET A CA 1
ATOM 1367 C C . MET A 1 180 ? 0.860 -7.759 -16.630 1.00 94.50 180 MET A C 1
ATOM 1369 O O . MET A 1 180 ? 0.007 -7.938 -15.761 1.00 94.50 180 MET A O 1
ATOM 1373 N N . ARG A 1 181 ? 2.012 -8.430 -16.626 1.00 94.62 181 ARG A N 1
ATOM 1374 C CA . ARG A 1 181 ? 2.495 -9.280 -15.517 1.00 94.62 181 ARG A CA 1
ATOM 1375 C C . ARG A 1 181 ? 3.786 -8.737 -14.895 1.00 94.62 181 ARG A C 1
ATOM 1377 O O . ARG A 1 181 ? 4.296 -9.295 -13.934 1.00 94.62 181 ARG A O 1
ATOM 1384 N N . MET A 1 182 ? 4.314 -7.672 -15.488 1.00 94.81 182 MET A N 1
ATOM 1385 C CA . MET A 1 182 ? 5.571 -7.017 -15.159 1.00 94.81 182 MET A CA 1
ATOM 1386 C C . MET A 1 182 ? 5.576 -5.617 -15.790 1.00 94.81 182 MET A C 1
ATOM 1388 O O . MET A 1 182 ? 4.825 -5.381 -16.748 1.00 94.81 182 MET A O 1
ATOM 1392 N N . PRO A 1 183 ? 6.415 -4.692 -15.304 1.00 95.00 183 PRO A N 1
ATOM 1393 C CA . PRO A 1 183 ? 6.633 -3.413 -15.963 1.00 95.00 183 PRO A CA 1
ATOM 1394 C C . PRO A 1 183 ? 7.302 -3.581 -17.336 1.00 95.00 183 PRO A C 1
ATOM 1396 O O . PRO A 1 183 ? 7.870 -4.622 -17.665 1.00 95.00 183 PRO A O 1
ATOM 1399 N N . GLY A 1 184 ? 7.242 -2.529 -18.146 1.00 93.31 184 GLY A N 1
ATOM 1400 C CA . GLY A 1 184 ? 7.916 -2.458 -19.436 1.00 93.31 184 GLY A CA 1
ATOM 1401 C C . GLY A 1 184 ? 9.440 -2.376 -19.322 1.00 93.31 184 GLY A C 1
ATOM 1402 O O . GLY A 1 184 ? 10.015 -2.264 -18.241 1.00 93.31 184 GLY A O 1
ATOM 1403 N N . VAL A 1 185 ? 10.101 -2.394 -20.477 1.00 90.94 185 VAL A N 1
ATOM 1404 C CA . VAL A 1 185 ? 11.560 -2.274 -20.598 1.00 90.94 185 VAL A CA 1
ATOM 1405 C C . VAL A 1 185 ? 11.966 -0.797 -20.633 1.00 90.94 185 VAL A C 1
ATOM 1407 O O . VAL A 1 185 ? 11.378 -0.009 -21.377 1.00 90.94 185 VAL A O 1
ATOM 1410 N N . ARG A 1 186 ? 13.001 -0.426 -19.875 1.00 86.94 186 ARG A N 1
ATOM 1411 C CA . ARG A 1 186 ? 13.684 0.868 -19.973 1.00 86.94 186 ARG A CA 1
ATOM 1412 C C . ARG A 1 186 ? 14.447 0.928 -21.295 1.00 86.94 186 ARG A C 1
ATOM 1414 O O . ARG A 1 186 ? 15.215 0.029 -21.623 1.00 86.94 186 ARG A O 1
ATOM 1421 N N . LEU A 1 187 ? 14.231 1.990 -22.068 1.00 78.06 187 LEU A N 1
ATOM 1422 C CA . LEU A 1 187 ? 14.861 2.165 -23.386 1.00 78.06 187 LEU A CA 1
ATOM 1423 C C . LEU A 1 187 ? 16.278 2.768 -23.310 1.00 78.06 187 LEU A C 1
ATOM 1425 O O . LEU A 1 187 ? 16.912 2.984 -24.341 1.00 78.06 187 LEU A O 1
ATOM 1429 N N . GLU A 1 188 ? 16.773 3.046 -22.105 1.00 70.88 188 GLU A N 1
ATOM 1430 C CA . GLU A 1 188 ? 18.077 3.663 -21.859 1.00 70.88 188 GLU A CA 1
ATOM 1431 C C . GLU A 1 188 ? 19.204 2.625 -21.895 1.00 70.88 188 GLU A C 1
ATOM 1433 O O . GLU A 1 188 ? 19.472 1.965 -20.897 1.00 70.88 188 GLU A O 1
ATOM 1438 N N . GLY A 1 189 ? 19.889 2.531 -23.038 1.00 62.19 189 GLY A N 1
ATOM 1439 C CA . GLY A 1 189 ? 21.147 1.793 -23.194 1.00 62.19 189 GLY A CA 1
ATOM 1440 C C . GLY A 1 189 ? 21.063 0.267 -22.988 1.00 62.19 189 GLY A C 1
ATOM 1441 O O . GLY A 1 189 ? 20.057 -0.274 -22.536 1.00 62.19 189 GLY A O 1
ATOM 1442 N N . PRO A 1 190 ? 22.102 -0.482 -23.386 1.00 60.84 190 PRO A N 1
ATOM 1443 C CA . PRO A 1 190 ? 22.272 -1.872 -22.977 1.00 60.84 190 PRO A CA 1
ATOM 1444 C C . PRO A 1 190 ? 22.866 -1.966 -21.551 1.00 60.84 190 PRO A C 1
ATOM 1446 O O . PRO A 1 190 ? 23.721 -1.149 -21.208 1.00 60.84 190 PRO A O 1
ATOM 1449 N N . PRO A 1 191 ? 22.501 -2.986 -20.746 1.00 73.81 191 PRO A N 1
ATOM 1450 C CA . PRO A 1 191 ? 21.510 -4.027 -21.030 1.00 73.81 191 PRO A CA 1
ATOM 1451 C C . PRO A 1 191 ? 20.067 -3.502 -20.960 1.00 73.81 191 PRO A C 1
ATOM 1453 O O . PRO A 1 191 ? 19.778 -2.529 -20.275 1.00 73.81 191 PRO A O 1
ATOM 1456 N N . ARG A 1 192 ? 19.137 -4.177 -21.650 1.00 78.62 192 ARG A N 1
ATOM 1457 C CA . ARG A 1 192 ? 17.698 -3.900 -21.521 1.00 78.62 192 ARG A CA 1
ATOM 1458 C C . ARG A 1 192 ? 17.235 -4.306 -20.122 1.00 78.62 192 ARG A C 1
ATOM 1460 O O . ARG A 1 192 ? 17.082 -5.496 -19.857 1.00 78.62 192 ARG A O 1
ATOM 1467 N N . VAL A 1 193 ? 17.010 -3.329 -19.250 1.00 86.38 193 VAL A N 1
ATOM 1468 C CA . VAL A 1 193 ? 16.499 -3.541 -17.887 1.00 86.38 193 VAL A CA 1
ATOM 1469 C C . VAL A 1 193 ? 15.016 -3.184 -17.836 1.00 86.38 193 VAL A C 1
ATOM 1471 O O . VAL A 1 193 ? 14.548 -2.331 -18.588 1.00 86.38 193 VAL A O 1
ATOM 1474 N N . LEU A 1 194 ? 14.251 -3.849 -16.978 1.00 91.12 194 LEU A N 1
ATOM 1475 C CA . LEU A 1 194 ? 12.853 -3.503 -16.728 1.00 91.12 194 LEU A CA 1
ATOM 1476 C C . LEU A 1 194 ? 12.747 -2.238 -15.871 1.00 91.12 194 LEU A C 1
ATOM 1478 O O . LEU A 1 194 ? 13.691 -1.859 -15.182 1.00 91.12 194 LEU A O 1
ATOM 1482 N N . TYR A 1 195 ? 11.589 -1.583 -15.905 1.00 93.19 195 TYR A N 1
ATOM 1483 C CA . TYR A 1 195 ? 11.197 -0.729 -14.786 1.00 93.19 195 TYR A CA 1
ATOM 1484 C C . TYR A 1 195 ? 10.932 -1.595 -13.548 1.00 93.19 195 TYR A C 1
ATOM 1486 O O . TYR A 1 195 ? 10.574 -2.767 -13.662 1.00 93.19 195 TYR A O 1
ATOM 1494 N N . ASP A 1 196 ? 11.069 -1.000 -12.371 1.00 94.38 196 ASP A N 1
ATOM 1495 C CA . ASP A 1 196 ? 10.900 -1.689 -11.094 1.00 94.38 196 ASP A CA 1
ATOM 1496 C C . ASP A 1 196 ? 9.422 -1.754 -10.686 1.00 94.38 196 ASP A C 1
ATOM 1498 O O . ASP A 1 196 ? 8.979 -2.716 -10.065 1.00 94.38 196 ASP A O 1
ATOM 1502 N N . SER A 1 197 ? 8.629 -0.748 -11.065 1.00 96.62 197 SER A N 1
ATOM 1503 C CA . SER A 1 197 ? 7.187 -0.700 -10.809 1.00 96.62 197 SER A CA 1
ATOM 1504 C C . SER A 1 197 ? 6.445 0.124 -11.865 1.00 96.62 197 SER A C 1
ATOM 1506 O O . SER A 1 197 ? 7.043 0.741 -12.748 1.00 96.62 197 SER A O 1
ATOM 1508 N N . VAL A 1 198 ? 5.115 0.141 -11.783 1.00 97.38 198 VAL A N 1
ATOM 1509 C CA . VAL A 1 198 ? 4.250 0.977 -12.627 1.00 97.38 198 VAL A CA 1
ATOM 1510 C C . VAL A 1 198 ? 3.616 2.079 -11.785 1.00 97.38 198 VAL A C 1
ATOM 1512 O O . VAL A 1 198 ? 3.155 1.818 -10.676 1.00 97.38 198 VAL A O 1
ATOM 1515 N N . ARG A 1 199 ? 3.537 3.297 -12.328 1.00 97.38 199 ARG A N 1
ATOM 1516 C CA . ARG A 1 199 ? 2.785 4.419 -11.754 1.00 97.38 199 ARG A CA 1
ATOM 1517 C C . ARG A 1 199 ? 1.715 4.883 -12.732 1.00 97.38 199 ARG A C 1
ATOM 1519 O O . ARG A 1 199 ? 2.009 5.157 -13.895 1.00 97.38 199 ARG A O 1
ATOM 1526 N N . GLY A 1 200 ? 0.482 5.017 -12.262 1.00 95.25 200 GLY A N 1
ATOM 1527 C CA . GLY A 1 200 ? -0.630 5.435 -13.105 1.00 95.25 200 GLY A CA 1
ATOM 1528 C C . GLY A 1 200 ? -1.748 6.132 -12.346 1.00 95.25 200 GLY A C 1
ATOM 1529 O O . GLY A 1 200 ? -1.808 6.098 -11.122 1.00 95.25 200 GLY A O 1
ATOM 1530 N N . GLY A 1 201 ? -2.638 6.774 -13.089 1.00 92.44 201 GLY A N 1
ATOM 1531 C CA . GLY A 1 201 ? -3.746 7.559 -12.564 1.00 92.44 201 GLY A CA 1
ATOM 1532 C C . GLY A 1 201 ? -3.552 9.078 -12.697 1.00 92.44 201 GLY A C 1
ATOM 1533 O O . GLY A 1 201 ? -2.714 9.527 -13.483 1.00 92.44 201 GLY A O 1
ATOM 1534 N N . PRO A 1 202 ? -4.341 9.880 -11.958 1.00 92.31 202 PRO A N 1
ATOM 1535 C CA . PRO A 1 202 ? -5.286 9.421 -10.942 1.00 92.31 202 PRO A CA 1
ATOM 1536 C C . PRO A 1 202 ? -6.414 8.584 -11.556 1.00 92.31 202 PRO A C 1
ATOM 1538 O O . PRO A 1 202 ? -6.926 8.925 -12.623 1.00 92.31 202 PRO A O 1
ATOM 1541 N N . HIS A 1 203 ? -6.761 7.480 -10.897 1.00 89.62 203 HIS A N 1
ATOM 1542 C CA . HIS A 1 203 ? -7.873 6.598 -11.260 1.00 89.62 203 HIS A CA 1
ATOM 1543 C C . HIS A 1 203 ? -8.889 6.542 -10.140 1.00 89.62 203 HIS A C 1
ATOM 1545 O O . HIS A 1 203 ? -8.537 6.775 -8.988 1.00 89.62 203 HIS A O 1
ATOM 1551 N N . ARG A 1 204 ? -10.118 6.150 -10.469 1.00 86.12 204 ARG A N 1
ATOM 1552 C CA . ARG A 1 204 ? -11.156 5.790 -9.503 1.00 86.12 204 ARG A CA 1
ATOM 1553 C C . ARG A 1 204 ? -11.349 4.275 -9.459 1.00 86.12 204 ARG A C 1
ATOM 1555 O O . ARG A 1 204 ? -11.108 3.605 -10.465 1.00 86.12 204 ARG A O 1
ATOM 1562 N N . PRO A 1 205 ? -11.854 3.720 -8.345 1.00 76.62 205 PRO A N 1
ATOM 1563 C CA . PRO A 1 205 ? -12.118 2.290 -8.206 1.00 76.62 205 PRO A CA 1
ATOM 1564 C C . PRO A 1 205 ? -12.933 1.662 -9.341 1.00 76.62 205 PRO A C 1
ATOM 1566 O O . PRO A 1 205 ? -12.707 0.498 -9.662 1.00 76.62 205 PRO A O 1
ATOM 1569 N N . PHE A 1 206 ? -13.852 2.423 -9.947 1.00 71.62 206 PHE A N 1
ATOM 1570 C CA . PHE A 1 206 ? -14.760 1.952 -11.000 1.00 71.62 206 PHE A CA 1
ATOM 1571 C C . PHE A 1 206 ? -14.555 2.638 -12.359 1.00 71.62 206 PHE A C 1
ATOM 1573 O O . PHE A 1 206 ? -15.242 2.300 -13.320 1.00 71.62 206 PHE A O 1
ATOM 1580 N N . GLN A 1 207 ? -13.642 3.609 -12.458 1.00 68.88 207 GLN A N 1
ATOM 1581 C CA . GLN A 1 207 ? -13.463 4.416 -13.664 1.00 68.88 207 GLN A CA 1
ATOM 1582 C C . GLN A 1 207 ? -12.002 4.836 -13.832 1.00 68.88 207 GLN A C 1
ATOM 1584 O O . GLN A 1 207 ? -11.347 5.263 -12.885 1.00 68.88 207 GLN A O 1
ATOM 1589 N N . SER A 1 208 ? -11.487 4.744 -15.056 1.00 58.12 208 SER A N 1
ATOM 1590 C CA . SER A 1 208 ? -10.170 5.287 -15.395 1.00 58.12 208 SER A CA 1
ATOM 1591 C C . SER A 1 208 ? -10.235 6.812 -15.519 1.00 58.12 208 SER A C 1
ATOM 1593 O O . SER A 1 208 ? -11.133 7.330 -16.181 1.00 58.12 208 SER A O 1
ATOM 1595 N N . GLY A 1 209 ? -9.271 7.517 -14.921 1.00 52.53 209 GLY A N 1
ATOM 1596 C CA . GLY A 1 209 ? -9.208 8.982 -14.909 1.00 52.53 209 GLY A CA 1
ATOM 1597 C C . GLY A 1 209 ? -9.884 9.650 -13.703 1.00 52.53 209 GLY A C 1
ATOM 1598 O O . GLY A 1 209 ? -10.688 9.053 -12.986 1.00 52.53 209 GLY A O 1
ATOM 1599 N N . GLY A 1 210 ? -9.534 10.917 -13.467 1.00 51.94 210 GLY A N 1
ATOM 1600 C CA . GLY A 1 210 ? -10.237 11.775 -12.516 1.00 51.94 210 GLY A CA 1
ATOM 1601 C C . GLY A 1 210 ? -11.512 12.296 -13.167 1.00 51.94 210 GLY A C 1
ATOM 1602 O O . GLY A 1 210 ? -11.431 13.107 -14.080 1.00 51.94 210 GLY A O 1
ATOM 1603 N N . GLY A 1 211 ? -12.677 11.800 -12.756 1.00 44.88 211 GLY A N 1
ATOM 1604 C CA . GLY A 1 211 ? -13.945 12.368 -13.218 1.00 44.88 211 GLY A CA 1
ATOM 1605 C C . GLY A 1 211 ? -14.227 13.734 -12.586 1.00 44.88 211 GLY A C 1
ATOM 1606 O O . GLY A 1 211 ? -13.599 14.125 -11.599 1.00 44.88 211 GLY A O 1
ATOM 1607 N N . ASP A 1 212 ? -15.244 14.424 -13.072 1.00 43.50 212 ASP A N 1
ATOM 1608 C CA . ASP A 1 212 ? -15.751 15.607 -12.385 1.00 43.50 212 ASP A CA 1
ATOM 1609 C C . ASP A 1 212 ? -16.475 15.129 -11.104 1.00 43.50 212 ASP A C 1
ATOM 1611 O O . ASP A 1 212 ? -17.340 14.255 -11.162 1.00 43.50 212 ASP A O 1
ATOM 1615 N N . ASN A 1 213 ? -16.075 15.632 -9.928 1.00 48.03 213 ASN A N 1
ATOM 1616 C CA . ASN A 1 213 ? -16.786 15.501 -8.633 1.00 48.03 213 ASN A CA 1
ATOM 1617 C C . ASN A 1 213 ? -16.646 14.214 -7.775 1.00 48.03 213 ASN A C 1
ATOM 1619 O O . ASN A 1 213 ? -17.566 13.888 -7.032 1.00 48.03 213 ASN A O 1
ATOM 1623 N N . GLY A 1 214 ? -15.524 13.490 -7.787 1.00 52.78 214 GLY A N 1
ATOM 1624 C CA . GLY A 1 214 ? -15.319 12.309 -6.917 1.00 52.78 214 GLY A CA 1
ATOM 1625 C C . GLY A 1 214 ? -14.053 12.393 -6.062 1.00 52.78 214 GLY A C 1
ATOM 1626 O O . GLY A 1 214 ? -12.962 12.596 -6.596 1.00 52.78 214 GLY A O 1
ATOM 1627 N N . CYS A 1 215 ? -14.219 12.222 -4.747 1.00 64.31 215 CYS A N 1
ATOM 1628 C CA . CYS A 1 215 ? -13.197 12.288 -3.691 1.00 64.31 215 CYS A CA 1
ATOM 1629 C C . CYS A 1 215 ? -12.339 11.011 -3.538 1.00 64.31 215 CYS A C 1
ATOM 1631 O O . CYS A 1 215 ? -11.479 10.942 -2.660 1.00 64.31 215 CYS A O 1
ATOM 1633 N N . ASP A 1 216 ? -12.548 10.003 -4.385 1.00 75.00 216 ASP A N 1
ATOM 1634 C CA . ASP A 1 216 ? -11.962 8.657 -4.308 1.00 75.00 216 ASP A CA 1
ATOM 1635 C C . ASP A 1 216 ? -10.891 8.374 -5.377 1.00 75.00 216 ASP A C 1
ATOM 1637 O O . ASP A 1 216 ? -10.437 7.238 -5.523 1.00 75.00 216 ASP A O 1
ATOM 1641 N N . ALA A 1 217 ? -10.484 9.387 -6.146 1.00 88.12 217 ALA A N 1
ATOM 1642 C CA . ALA A 1 217 ? -9.440 9.228 -7.148 1.00 88.12 217 ALA A CA 1
ATOM 1643 C C . ALA A 1 217 ? -8.046 9.223 -6.505 1.00 88.12 217 ALA A C 1
ATOM 1645 O O . ALA A 1 217 ? -7.776 10.027 -5.618 1.00 88.12 217 ALA A O 1
ATOM 1646 N N . SER A 1 218 ? -7.142 8.370 -6.992 1.00 92.31 218 SER A N 1
ATOM 1647 C CA . SER A 1 218 ? -5.751 8.373 -6.538 1.00 92.31 218 SER A CA 1
ATOM 1648 C C . SER A 1 218 ? -4.766 7.924 -7.605 1.00 92.31 218 SER A C 1
ATOM 1650 O O . SER A 1 218 ? -5.112 7.186 -8.534 1.00 92.31 218 SER A O 1
ATOM 1652 N N . ILE A 1 219 ? -3.518 8.362 -7.458 1.00 95.31 219 ILE A N 1
ATOM 1653 C CA . ILE A 1 219 ? -2.392 7.714 -8.117 1.00 95.31 219 ILE A CA 1
ATOM 1654 C C . ILE A 1 219 ? -2.225 6.319 -7.516 1.00 95.31 219 ILE A C 1
ATOM 1656 O O . ILE A 1 219 ? -2.195 6.140 -6.298 1.00 95.31 219 ILE A O 1
ATOM 1660 N N . VAL A 1 220 ? -2.091 5.331 -8.394 1.00 96.12 220 VAL A N 1
ATOM 1661 C CA . VAL A 1 220 ? -1.834 3.944 -8.025 1.00 96.12 220 VAL A CA 1
ATOM 1662 C C . VAL A 1 220 ? -0.448 3.525 -8.491 1.00 96.12 220 VAL A C 1
ATOM 1664 O O . VAL A 1 220 ? -0.021 3.805 -9.616 1.00 96.12 220 VAL A O 1
ATOM 1667 N N . HIS A 1 221 ? 0.239 2.825 -7.604 1.00 98.12 221 HIS A N 1
ATOM 1668 C CA . HIS A 1 221 ? 1.520 2.186 -7.833 1.00 98.12 221 HIS A CA 1
ATOM 1669 C C . HIS A 1 221 ? 1.287 0.680 -7.897 1.00 98.12 221 HIS A C 1
ATOM 1671 O O . HIS A 1 221 ? 0.615 0.126 -7.026 1.00 98.12 221 HIS A O 1
ATOM 1677 N N . VAL A 1 222 ? 1.807 0.017 -8.927 1.00 97.81 222 VAL A N 1
ATOM 1678 C CA . VAL A 1 222 ? 1.646 -1.431 -9.104 1.00 97.81 222 VAL A CA 1
ATOM 1679 C C . VAL A 1 222 ? 2.998 -2.112 -9.017 1.00 97.81 222 VAL A C 1
ATOM 1681 O O . VAL A 1 222 ? 3.920 -1.785 -9.770 1.00 97.81 222 VAL A O 1
ATOM 1684 N N . VAL A 1 223 ? 3.088 -3.045 -8.074 1.00 97.62 223 VAL A N 1
ATOM 1685 C CA . VAL A 1 223 ? 4.292 -3.793 -7.708 1.00 97.62 223 VAL A CA 1
ATOM 1686 C C . VAL A 1 223 ? 4.094 -5.262 -8.084 1.00 97.62 223 VAL A C 1
ATOM 1688 O O . VAL A 1 223 ? 3.043 -5.840 -7.794 1.00 97.62 223 VAL A O 1
ATOM 1691 N N . TYR A 1 224 ? 5.093 -5.862 -8.734 1.00 96.56 224 TYR A N 1
ATOM 1692 C CA . TYR A 1 224 ? 5.019 -7.226 -9.286 1.00 96.56 224 TYR A CA 1
ATOM 1693 C C . TYR A 1 224 ? 5.980 -8.211 -8.605 1.00 96.56 224 TYR A C 1
ATOM 1695 O O . TYR A 1 224 ? 5.906 -9.408 -8.862 1.00 96.56 224 TYR A O 1
ATOM 1703 N N . GLU A 1 225 ? 6.8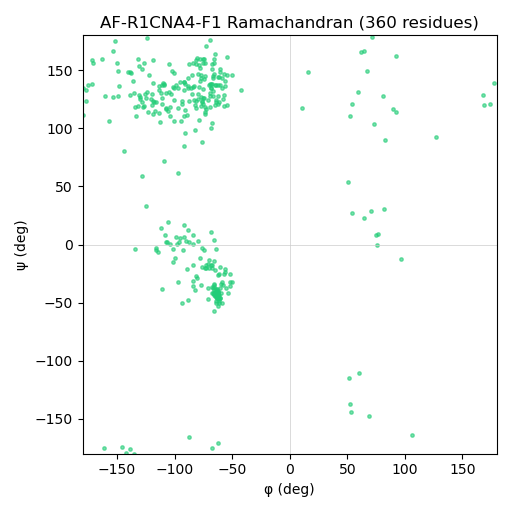47 -7.731 -7.710 1.00 95.81 225 GLU A N 1
ATOM 1704 C CA . GLU A 1 225 ? 7.771 -8.538 -6.911 1.00 95.81 225 GLU A CA 1
ATOM 1705 C C . GLU A 1 225 ? 7.441 -8.366 -5.423 1.00 95.81 225 GLU A C 1
ATOM 1707 O O . GLU A 1 225 ? 7.454 -7.255 -4.895 1.00 95.81 225 GLU A O 1
ATOM 1712 N N . SER A 1 226 ? 7.148 -9.463 -4.719 1.00 96.44 226 SER A N 1
ATOM 1713 C CA . SER A 1 226 ? 6.765 -9.425 -3.300 1.00 96.44 226 SER A CA 1
ATOM 1714 C C . SER A 1 226 ? 7.826 -8.780 -2.414 1.00 96.44 226 SER A C 1
ATOM 1716 O O . SER A 1 226 ? 7.498 -8.081 -1.460 1.00 96.44 226 SER A O 1
ATOM 1718 N N . ARG A 1 227 ? 9.107 -8.976 -2.741 1.00 96.31 227 AR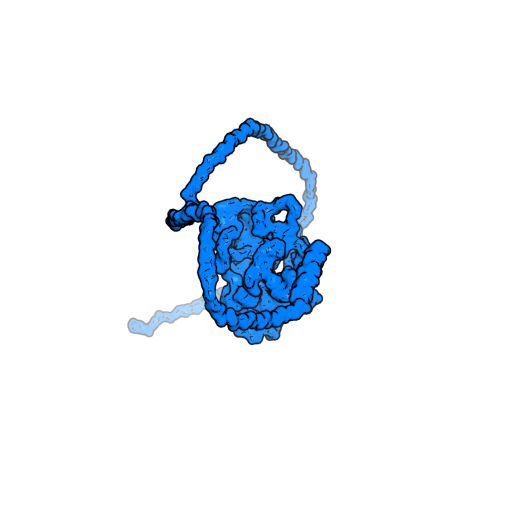G A N 1
ATOM 1719 C CA . ARG A 1 227 ? 10.232 -8.430 -1.971 1.00 96.31 227 ARG A CA 1
ATOM 1720 C C . ARG A 1 227 ? 10.370 -6.907 -2.090 1.00 96.31 227 ARG A C 1
ATOM 1722 O O . ARG A 1 227 ? 11.037 -6.308 -1.261 1.00 96.31 227 ARG A O 1
ATOM 1729 N N . GLN A 1 228 ? 9.698 -6.253 -3.041 1.00 96.44 228 GLN A N 1
ATOM 1730 C CA . GLN A 1 228 ? 9.659 -4.784 -3.139 1.00 96.44 228 GLN A CA 1
ATOM 1731 C C . GLN A 1 228 ? 8.759 -4.120 -2.091 1.00 96.44 228 GLN A C 1
ATOM 1733 O O . GLN A 1 228 ? 8.693 -2.890 -2.037 1.00 96.44 228 GLN A O 1
ATOM 1738 N N . MET A 1 229 ? 8.036 -4.895 -1.278 1.00 97.31 229 MET A N 1
ATOM 1739 C CA . MET A 1 229 ? 7.049 -4.370 -0.341 1.00 97.31 229 MET A CA 1
ATOM 1740 C C . MET A 1 229 ? 7.089 -5.044 1.028 1.00 97.31 229 MET A C 1
ATOM 1742 O O . MET A 1 229 ? 7.341 -6.236 1.169 1.00 97.31 229 MET A O 1
ATOM 1746 N N . TYR A 1 230 ? 6.765 -4.257 2.049 1.00 97.88 230 TYR A N 1
ATOM 1747 C CA . TYR A 1 230 ? 6.574 -4.708 3.417 1.00 97.88 230 TYR A CA 1
ATOM 1748 C C . TYR A 1 230 ? 5.257 -4.136 3.963 1.00 97.88 230 TYR A C 1
ATOM 1750 O O . TYR A 1 230 ? 5.119 -2.909 4.040 1.00 97.88 230 TYR A O 1
ATOM 1758 N N . PRO A 1 231 ? 4.272 -4.969 4.354 1.00 97.31 231 PRO A N 1
ATOM 1759 C CA . PRO A 1 231 ? 3.075 -4.482 5.033 1.00 97.31 231 PRO A CA 1
ATOM 1760 C C . PRO A 1 231 ? 3.482 -3.977 6.421 1.00 97.31 231 PRO A C 1
ATOM 1762 O O . PRO A 1 231 ? 3.709 -4.767 7.328 1.00 97.31 231 PRO A O 1
ATOM 1765 N N . ALA A 1 232 ? 3.635 -2.662 6.575 1.00 97.75 232 ALA A N 1
ATOM 1766 C CA . ALA A 1 232 ? 4.233 -2.057 7.763 1.00 97.75 232 ALA A CA 1
ATOM 1767 C C . ALA A 1 232 ? 3.223 -1.875 8.900 1.00 97.75 232 ALA A C 1
ATOM 1769 O O . ALA A 1 232 ? 3.571 -2.039 10.072 1.00 97.75 232 ALA A O 1
ATOM 1770 N N . TYR A 1 233 ? 1.973 -1.565 8.550 1.00 98.56 233 TYR A N 1
ATOM 1771 C CA . TYR A 1 233 ? 0.903 -1.345 9.517 1.00 98.56 233 TYR A CA 1
ATOM 1772 C C . TYR A 1 233 ? -0.411 -1.968 9.058 1.00 98.56 233 TYR A C 1
ATOM 1774 O O . TYR A 1 233 ? -0.725 -1.988 7.868 1.00 98.56 233 TYR A O 1
ATOM 1782 N N . VAL A 1 234 ? -1.202 -2.402 10.033 1.00 98.50 234 VAL A N 1
ATOM 1783 C CA . VAL A 1 234 ? -2.643 -2.617 9.901 1.00 98.50 234 VAL A CA 1
ATOM 1784 C C . VAL A 1 234 ? -3.331 -1.443 10.578 1.00 98.50 234 VAL A C 1
ATOM 1786 O O . VAL A 1 234 ? -2.999 -1.115 11.720 1.00 98.50 234 VAL A O 1
ATOM 1789 N N . ILE A 1 235 ? -4.279 -0.814 9.891 1.00 98.19 235 ILE A N 1
ATOM 1790 C CA . ILE A 1 235 ? -5.100 0.246 10.474 1.00 98.19 235 ILE A CA 1
ATOM 1791 C C . ILE A 1 235 ? -6.573 -0.089 10.402 1.00 98.19 235 ILE A C 1
ATOM 1793 O O . ILE A 1 235 ? -7.033 -0.679 9.424 1.00 98.19 235 ILE A O 1
ATOM 1797 N N . GLU A 1 236 ? -7.305 0.353 11.416 1.00 97.31 236 GLU A N 1
ATOM 1798 C CA . GLU A 1 236 ? -8.759 0.386 11.393 1.00 97.31 236 GLU A CA 1
ATOM 1799 C C . GLU A 1 236 ? -9.237 1.828 11.369 1.00 97.31 236 GLU A C 1
ATOM 1801 O O . GLU A 1 236 ? -8.809 2.671 12.164 1.00 97.31 236 GLU A O 1
ATOM 1806 N N . VAL A 1 237 ? -10.141 2.094 10.441 1.00 95.12 237 VAL A N 1
ATOM 1807 C CA . VAL A 1 237 ? -10.690 3.414 10.176 1.00 95.12 237 VAL A CA 1
ATOM 1808 C C . VAL A 1 237 ? -12.200 3.326 10.296 1.00 95.12 237 VAL A C 1
ATOM 1810 O O . VAL A 1 237 ? -12.823 2.430 9.730 1.00 95.12 237 VAL A O 1
ATOM 1813 N N . GLU A 1 238 ? -12.790 4.248 11.041 1.00 92.62 238 GLU A N 1
ATOM 1814 C CA . GLU A 1 238 ? -14.233 4.416 11.141 1.00 92.62 238 GLU A CA 1
ATOM 1815 C C . GLU A 1 238 ? -14.652 5.583 10.254 1.00 92.62 238 GLU A C 1
ATOM 1817 O O . GLU A 1 238 ? -14.130 6.692 10.357 1.00 92.62 238 GLU A O 1
ATOM 1822 N N . MET A 1 239 ? -15.576 5.320 9.340 1.00 84.12 239 MET A N 1
ATOM 1823 C CA . MET A 1 239 ? -16.155 6.344 8.489 1.00 84.12 239 MET A CA 1
ATOM 1824 C C . MET A 1 239 ? -17.306 7.022 9.226 1.00 84.12 239 MET A C 1
ATOM 1826 O O . MET A 1 239 ? -18.225 6.346 9.704 1.00 84.12 239 MET A O 1
ATOM 1830 N N . GLU A 1 240 ? -17.303 8.353 9.265 1.00 73.69 240 GLU A N 1
ATOM 1831 C CA . GLU A 1 240 ? -18.505 9.092 9.630 1.00 73.69 240 GLU A CA 1
ATOM 1832 C C . GLU A 1 240 ? -19.605 8.807 8.604 1.00 73.69 240 GLU A C 1
ATOM 1834 O O . GLU A 1 240 ? -19.463 9.031 7.401 1.00 73.69 240 GLU A O 1
ATOM 1839 N N . MET A 1 241 ? -20.726 8.274 9.083 1.00 60.97 241 MET A N 1
ATOM 1840 C CA . MET A 1 241 ? -21.921 8.118 8.266 1.00 60.97 241 MET A CA 1
ATOM 1841 C C . MET A 1 241 ? -22.461 9.505 7.920 1.00 60.97 241 MET A C 1
ATOM 1843 O O . MET A 1 241 ? -22.734 10.287 8.831 1.00 60.97 241 MET A O 1
ATOM 1847 N N . GLY A 1 242 ? -22.704 9.781 6.638 1.00 57.97 242 GLY A N 1
ATOM 1848 C CA . GLY A 1 242 ? -23.512 10.938 6.248 1.00 57.97 242 GLY A CA 1
ATOM 1849 C C . GLY A 1 242 ? -24.897 10.870 6.903 1.00 57.97 242 GLY A C 1
ATOM 1850 O O . GLY A 1 242 ? -25.433 9.778 7.105 1.00 57.97 242 GLY A O 1
ATOM 1851 N N . ALA A 1 243 ? -25.482 12.020 7.248 1.00 51.19 243 ALA A N 1
ATOM 1852 C CA . ALA A 1 243 ? -26.746 12.105 7.993 1.00 51.19 243 ALA A CA 1
ATOM 1853 C C . ALA A 1 243 ? -27.886 11.261 7.378 1.00 51.19 243 ALA A C 1
ATOM 1855 O O . ALA A 1 243 ? -28.662 10.634 8.097 1.00 51.19 243 ALA A O 1
ATOM 1856 N N . GLU A 1 244 ? -27.943 11.163 6.048 1.00 50.50 244 GLU A N 1
ATOM 1857 C CA . GLU A 1 244 ? -28.917 10.328 5.332 1.00 50.50 244 GLU A CA 1
ATOM 1858 C C . GLU A 1 244 ? -28.694 8.826 5.555 1.00 50.50 244 GLU A C 1
ATOM 1860 O O . GLU A 1 244 ? -29.642 8.081 5.808 1.00 50.50 244 GLU A O 1
ATOM 1865 N N . ALA A 1 245 ? -27.437 8.376 5.536 1.00 56.34 245 ALA A N 1
ATOM 1866 C CA . ALA A 1 245 ? -27.087 6.990 5.831 1.00 56.34 245 ALA A CA 1
ATOM 1867 C C . ALA A 1 245 ? -27.362 6.656 7.306 1.00 56.34 245 ALA A C 1
ATOM 1869 O O . ALA A 1 24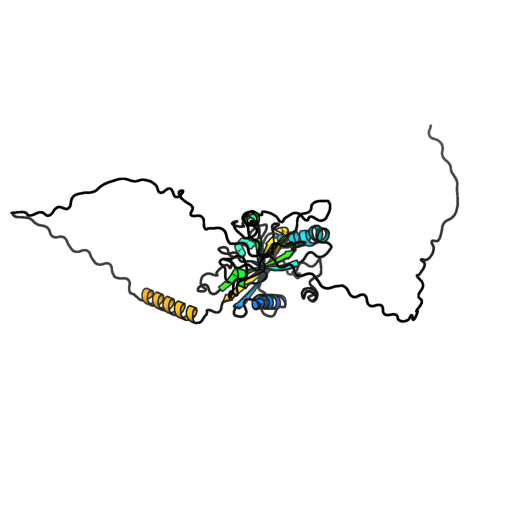5 ? -27.831 5.557 7.608 1.00 56.34 245 ALA A O 1
ATOM 1870 N N . GLN A 1 246 ? -27.124 7.604 8.225 1.00 56.19 246 GLN A N 1
ATOM 1871 C CA . GLN A 1 246 ? -27.474 7.454 9.645 1.00 56.19 246 GLN A CA 1
ATOM 1872 C C . GLN A 1 246 ? -28.980 7.252 9.820 1.00 56.19 246 GLN A C 1
ATOM 1874 O O . GLN A 1 246 ? -29.406 6.341 10.533 1.00 56.19 246 GLN A O 1
ATOM 1879 N N . HIS A 1 247 ? -29.783 8.063 9.130 1.00 58.59 247 HIS A N 1
ATOM 1880 C CA . HIS A 1 247 ? -31.236 7.971 9.166 1.00 58.59 247 HIS A CA 1
ATOM 1881 C C . HIS A 1 247 ? -31.742 6.641 8.581 1.00 58.59 247 HIS A C 1
ATOM 1883 O O . HIS A 1 247 ? -32.548 5.953 9.210 1.00 58.59 247 HIS A O 1
ATOM 1889 N N . ALA A 1 248 ? -31.209 6.211 7.433 1.00 63.84 248 ALA A N 1
ATOM 1890 C CA . ALA A 1 248 ? -31.563 4.935 6.810 1.00 63.84 248 ALA A CA 1
ATOM 1891 C C . ALA A 1 248 ? -31.197 3.719 7.686 1.00 63.84 248 ALA A C 1
ATOM 1893 O O . ALA A 1 248 ? -32.011 2.806 7.856 1.00 63.84 248 ALA A O 1
ATOM 1894 N N . ALA A 1 249 ? -30.008 3.726 8.298 1.00 65.44 249 ALA A N 1
ATOM 1895 C CA . ALA A 1 249 ? -29.581 2.679 9.225 1.00 65.44 249 ALA A CA 1
ATOM 1896 C C . ALA A 1 249 ? -30.463 2.637 10.484 1.00 65.44 249 ALA A C 1
ATOM 1898 O O . ALA A 1 249 ? -30.822 1.554 10.952 1.00 65.44 249 ALA A O 1
ATOM 1899 N N . MET A 1 250 ? -30.874 3.799 11.005 1.00 74.56 250 MET A N 1
ATOM 1900 C CA . MET A 1 250 ? -31.794 3.884 12.142 1.00 74.56 250 MET A CA 1
ATOM 1901 C C . MET A 1 250 ? -33.161 3.265 11.802 1.00 74.56 250 MET A C 1
ATOM 1903 O O . MET A 1 250 ? -33.688 2.481 12.594 1.00 74.56 250 MET A O 1
ATOM 1907 N N . ILE A 1 251 ? -33.692 3.525 10.601 1.00 76.75 251 ILE A N 1
ATOM 1908 C CA . ILE A 1 251 ? -34.939 2.913 10.112 1.00 76.75 251 ILE A CA 1
ATOM 1909 C C . ILE A 1 251 ? -34.798 1.388 9.986 1.00 76.75 251 ILE A C 1
ATOM 1911 O O . ILE A 1 251 ? -35.683 0.650 10.424 1.00 76.75 251 ILE A O 1
ATOM 1915 N N . GLN A 1 252 ? -33.694 0.887 9.420 1.00 73.62 252 GLN A N 1
ATOM 1916 C CA . GLN A 1 252 ? -33.451 -0.558 9.312 1.00 73.62 252 GLN A CA 1
ATOM 1917 C C . GLN A 1 252 ? -33.353 -1.235 10.682 1.00 73.62 252 GLN A C 1
ATOM 1919 O O . GLN A 1 252 ? -33.960 -2.285 10.896 1.00 73.62 252 GLN A O 1
ATOM 1924 N N . LYS A 1 253 ? -32.638 -0.621 11.627 1.00 77.88 253 LYS A N 1
ATOM 1925 C CA . LYS A 1 253 ? -32.470 -1.151 12.983 1.00 77.88 253 LYS A CA 1
ATOM 1926 C C . LYS A 1 253 ? -33.795 -1.167 13.750 1.00 77.88 253 LYS A C 1
ATOM 1928 O O . LYS A 1 253 ? -34.101 -2.155 14.414 1.00 77.88 253 LYS A O 1
ATOM 1933 N N . ALA A 1 254 ? -34.620 -0.129 13.588 1.00 78.75 254 ALA A N 1
ATOM 1934 C CA . ALA A 1 254 ? -35.975 -0.083 14.136 1.00 78.75 254 ALA A CA 1
ATOM 1935 C C . ALA A 1 254 ? -36.879 -1.181 13.543 1.00 78.75 254 ALA A C 1
ATOM 1937 O O . ALA A 1 254 ? -37.610 -1.839 14.282 1.00 78.75 254 ALA A O 1
ATOM 1938 N N . ARG A 1 255 ? -36.787 -1.440 12.230 1.00 83.19 255 ARG A N 1
ATOM 1939 C CA . ARG A 1 255 ? -37.516 -2.539 11.571 1.00 83.19 255 ARG A CA 1
ATOM 1940 C C . ARG A 1 255 ? -37.083 -3.911 12.085 1.00 83.19 255 ARG A C 1
ATOM 1942 O O . ARG A 1 255 ? -37.941 -4.720 12.419 1.00 83.19 255 ARG A O 1
ATOM 1949 N N . ALA A 1 256 ? -35.780 -4.163 12.200 1.00 76.81 256 ALA A N 1
ATOM 1950 C CA . ALA A 1 256 ? -35.264 -5.427 12.726 1.00 76.81 256 ALA A CA 1
ATOM 1951 C C . ALA A 1 256 ? -35.696 -5.664 14.186 1.00 76.81 256 ALA A C 1
ATOM 1953 O O . ALA A 1 256 ? -36.116 -6.765 14.538 1.00 76.81 256 ALA A O 1
ATOM 1954 N N . ALA A 1 257 ? -35.672 -4.619 15.019 1.00 79.88 257 ALA A N 1
ATOM 1955 C CA . ALA A 1 257 ? -36.147 -4.690 16.399 1.00 79.88 257 ALA A CA 1
ATOM 1956 C C . ALA A 1 257 ? -37.661 -4.946 16.496 1.00 79.88 257 ALA A C 1
ATOM 1958 O O . ALA A 1 257 ? -38.104 -5.657 17.397 1.00 79.88 257 ALA A O 1
ATOM 1959 N N . LEU A 1 258 ? -38.456 -4.398 15.571 1.00 81.12 258 LEU A N 1
ATOM 1960 C CA . LEU A 1 258 ? -39.894 -4.663 15.498 1.00 81.12 258 LEU A CA 1
ATOM 1961 C C . LEU A 1 258 ? -40.181 -6.120 15.112 1.00 81.12 258 LEU A C 1
ATOM 1963 O O . LEU A 1 258 ? -41.048 -6.743 15.714 1.00 81.12 258 LEU A O 1
ATOM 1967 N N . VAL A 1 259 ? -39.429 -6.674 14.155 1.00 79.25 259 VAL A N 1
ATOM 1968 C CA . VAL A 1 259 ? -39.538 -8.086 13.750 1.00 79.25 259 VAL A CA 1
ATOM 1969 C C . VAL A 1 259 ? -39.150 -9.019 14.901 1.00 79.25 259 VAL A C 1
ATOM 1971 O O . VAL A 1 259 ? -39.872 -9.967 15.184 1.00 79.25 259 VAL A O 1
ATOM 1974 N N . ALA A 1 260 ? -38.076 -8.713 15.632 1.00 75.75 260 ALA A N 1
ATOM 1975 C CA . ALA A 1 260 ? -37.631 -9.512 16.778 1.00 75.75 260 ALA A CA 1
ATOM 1976 C C . ALA A 1 260 ? -38.591 -9.475 17.987 1.00 75.75 260 ALA A C 1
ATOM 1978 O O . ALA A 1 260 ? -38.493 -10.317 18.876 1.00 75.75 260 ALA A O 1
ATOM 1979 N N . ARG A 1 261 ? -39.505 -8.497 18.041 1.00 74.62 261 ARG A N 1
ATOM 1980 C CA . ARG A 1 261 ? -40.525 -8.357 19.094 1.00 74.62 261 ARG A CA 1
ATOM 1981 C C . ARG A 1 261 ? -41.855 -9.032 18.757 1.00 74.62 261 ARG A C 1
ATOM 1983 O O . ARG A 1 261 ? -42.741 -9.040 19.610 1.00 74.62 261 ARG A O 1
ATOM 1990 N N . GLN A 1 262 ? -42.020 -9.577 17.551 1.00 70.19 262 GLN A N 1
ATOM 1991 C CA . GLN A 1 262 ? -43.219 -10.344 17.221 1.00 70.19 262 GLN A CA 1
ATOM 1992 C C . GLN A 1 262 ? -43.151 -11.714 17.914 1.00 70.19 262 GLN A C 1
ATOM 1994 O O . GLN A 1 262 ? -42.154 -12.421 17.756 1.00 70.19 262 GLN A O 1
ATOM 1999 N N . PRO A 1 263 ? -44.173 -12.108 18.696 1.00 58.88 263 PRO A N 1
ATOM 2000 C CA . PRO A 1 263 ? -44.209 -13.438 19.288 1.00 58.88 263 PRO A CA 1
ATOM 2001 C C . PRO A 1 263 ? -44.288 -14.486 18.172 1.00 58.88 263 PRO A C 1
ATOM 2003 O O . PRO A 1 263 ? -45.026 -14.307 17.202 1.00 58.88 263 PRO A O 1
ATOM 2006 N N . ALA A 1 264 ? -43.526 -15.576 18.306 1.00 57.22 264 ALA A N 1
ATOM 2007 C CA . ALA A 1 264 ? -43.608 -16.706 17.389 1.00 57.22 264 ALA A CA 1
ATOM 2008 C C . ALA A 1 264 ? -45.064 -17.187 17.327 1.00 57.22 264 ALA A C 1
ATOM 2010 O O . ALA A 1 264 ? -45.643 -17.547 18.355 1.00 57.22 264 ALA A O 1
ATOM 2011 N N . ALA A 1 265 ? -45.665 -17.150 16.136 1.00 58.97 265 ALA A N 1
ATOM 2012 C CA . ALA A 1 265 ? -47.008 -17.668 15.932 1.00 58.97 265 ALA A CA 1
ATOM 2013 C C . ALA A 1 265 ? -47.027 -19.145 16.354 1.00 58.97 265 ALA A C 1
ATOM 2015 O O . ALA A 1 265 ? -46.267 -19.960 15.826 1.00 58.97 265 ALA A O 1
ATOM 2016 N N . ALA A 1 266 ? -47.859 -19.467 17.346 1.00 54.84 266 ALA A N 1
ATOM 2017 C CA . ALA A 1 266 ? -48.042 -20.832 17.814 1.00 54.84 266 ALA A CA 1
ATOM 2018 C C . ALA A 1 266 ? -48.532 -21.719 16.652 1.00 54.84 266 ALA A C 1
ATOM 2020 O O . ALA A 1 266 ? -49.324 -21.253 15.826 1.00 54.84 266 ALA A O 1
ATOM 2021 N N . PRO A 1 267 ? -48.088 -22.985 16.562 1.00 48.88 267 PRO A N 1
ATOM 2022 C CA . PRO A 1 267 ? -48.498 -23.860 15.475 1.00 48.88 267 PRO A CA 1
ATOM 2023 C C . PRO A 1 267 ? -50.005 -24.122 15.582 1.00 48.88 267 PRO A C 1
ATOM 2025 O O . PRO A 1 267 ? -50.490 -24.632 16.593 1.00 48.88 267 PRO A O 1
ATOM 2028 N N . HIS A 1 268 ? -50.750 -23.746 14.542 1.00 50.97 268 HIS A N 1
ATOM 2029 C CA . HIS A 1 268 ? -52.175 -24.041 14.433 1.00 50.97 268 HIS A CA 1
ATOM 2030 C C . HIS A 1 268 ? -52.392 -25.560 14.424 1.00 50.97 268 HIS A C 1
ATOM 2032 O O . HIS A 1 268 ? -51.852 -26.274 13.579 1.00 50.97 268 HIS A O 1
ATOM 2038 N N . ALA A 1 269 ? -53.191 -26.042 15.377 1.00 46.06 269 ALA A N 1
ATOM 2039 C CA . ALA A 1 269 ? -53.626 -27.428 15.455 1.00 46.06 269 ALA A CA 1
ATOM 2040 C C . ALA A 1 269 ? -54.466 -27.811 14.224 1.00 46.06 269 ALA A C 1
ATOM 2042 O O . ALA A 1 269 ? -55.327 -27.049 13.779 1.00 46.06 269 ALA A O 1
ATOM 2043 N N . ALA A 1 270 ? -54.198 -29.004 13.692 1.00 49.62 270 ALA A N 1
ATOM 2044 C CA . ALA A 1 270 ? -54.906 -29.593 12.561 1.00 49.62 270 ALA A CA 1
ATOM 2045 C C . ALA A 1 270 ? -56.405 -29.806 12.868 1.00 49.62 270 ALA A C 1
ATOM 2047 O O . ALA A 1 270 ? -56.748 -30.169 13.997 1.00 49.62 270 ALA A O 1
ATOM 2048 N N . PRO A 1 271 ? -57.309 -29.632 11.885 1.00 49.47 271 PRO A N 1
ATOM 2049 C CA . PRO A 1 271 ? -58.726 -29.909 12.080 1.00 49.47 271 PRO A CA 1
ATOM 2050 C C . PRO A 1 271 ? -58.999 -31.425 12.040 1.00 49.47 271 PRO A C 1
ATOM 2052 O O . PRO A 1 271 ? -58.344 -32.143 11.278 1.00 49.47 271 PRO A O 1
ATOM 2055 N N . PRO A 1 272 ? -59.968 -31.939 12.820 1.00 42.81 272 PRO A N 1
ATOM 2056 C CA . PRO A 1 272 ? -60.293 -33.354 12.810 1.00 42.81 272 PRO A CA 1
ATOM 2057 C C . PRO A 1 272 ? -61.151 -33.721 11.594 1.00 42.81 272 PRO A C 1
ATOM 2059 O O . PRO A 1 272 ? -62.130 -33.058 11.251 1.00 42.81 272 PRO A O 1
ATOM 2062 N N . SER A 1 273 ? -60.775 -34.831 10.969 1.00 47.81 273 SER A N 1
ATOM 2063 C CA . SER A 1 273 ? -61.524 -35.536 9.938 1.00 47.81 273 SER A CA 1
ATOM 2064 C C . SER A 1 273 ? -62.777 -36.194 10.516 1.00 47.81 273 SER A C 1
ATOM 2066 O O . SER A 1 273 ? -62.676 -36.969 11.468 1.00 47.81 273 SER A O 1
ATOM 2068 N N . THR A 1 274 ? -63.933 -35.988 9.885 1.00 35.34 274 THR A N 1
ATOM 2069 C CA . THR A 1 274 ? -65.068 -36.914 10.000 1.00 35.34 274 THR A CA 1
ATOM 2070 C C . THR A 1 274 ? -65.591 -37.254 8.610 1.00 35.34 274 THR A C 1
ATOM 2072 O O . THR A 1 274 ? -65.842 -36.386 7.778 1.00 35.34 274 THR A O 1
ATOM 2075 N N . SER A 1 275 ? -65.679 -38.555 8.354 1.00 35.09 275 SER A N 1
ATOM 2076 C CA . SER A 1 275 ? -66.205 -39.179 7.149 1.00 35.09 275 SER A CA 1
ATOM 2077 C C . SER A 1 275 ? -67.545 -39.845 7.465 1.00 35.09 275 SER A C 1
ATOM 2079 O O . SER A 1 275 ? -67.688 -40.513 8.486 1.00 35.09 275 SER A O 1
ATOM 2081 N N . SER A 1 276 ? -68.529 -39.696 6.577 1.00 37.00 276 SER A N 1
ATOM 2082 C CA . SER A 1 276 ? -69.355 -40.807 6.071 1.00 37.00 276 SER A CA 1
ATOM 2083 C C . SER A 1 276 ? -70.350 -40.328 4.997 1.00 37.00 276 SER A C 1
ATOM 2085 O O . SER A 1 276 ? -71.095 -39.378 5.196 1.00 37.00 276 SER A O 1
ATOM 2087 N N . HIS A 1 277 ? -70.239 -40.975 3.826 1.00 35.31 277 HIS A N 1
ATOM 2088 C CA . HIS A 1 277 ? -71.248 -41.488 2.871 1.00 35.31 277 HIS A CA 1
ATOM 2089 C C . HIS A 1 277 ? -72.712 -40.997 2.981 1.00 35.31 277 HIS A C 1
ATOM 2091 O O . HIS A 1 277 ? -73.235 -40.892 4.076 1.00 35.31 277 HIS A O 1
ATOM 2097 N N . SER A 1 278 ? -73.546 -40.853 1.943 1.00 34.38 278 SER A N 1
ATOM 2098 C CA . SER A 1 278 ? -73.532 -41.028 0.478 1.00 34.38 278 SER A CA 1
ATOM 2099 C C . SER A 1 278 ? -74.970 -40.707 0.008 1.00 34.38 278 SER A C 1
ATOM 2101 O O . SER A 1 278 ? -75.891 -41.158 0.684 1.00 34.38 278 SER A O 1
ATOM 2103 N N . ALA A 1 279 ? -75.177 -39.996 -1.115 1.00 33.00 279 ALA A N 1
ATOM 2104 C CA . ALA A 1 279 ? -76.204 -40.304 -2.137 1.00 33.00 279 ALA A CA 1
ATOM 2105 C C . ALA A 1 279 ? -76.310 -39.224 -3.247 1.00 33.00 279 ALA A C 1
ATOM 2107 O O . ALA A 1 279 ? -76.623 -38.074 -2.967 1.00 33.00 279 ALA A O 1
ATOM 2108 N N . ALA A 1 280 ? -76.089 -39.676 -4.494 1.00 34.12 280 ALA A N 1
ATOM 2109 C CA . ALA A 1 280 ? -76.790 -39.369 -5.763 1.00 34.12 280 ALA A CA 1
ATOM 2110 C C . ALA A 1 280 ? -77.011 -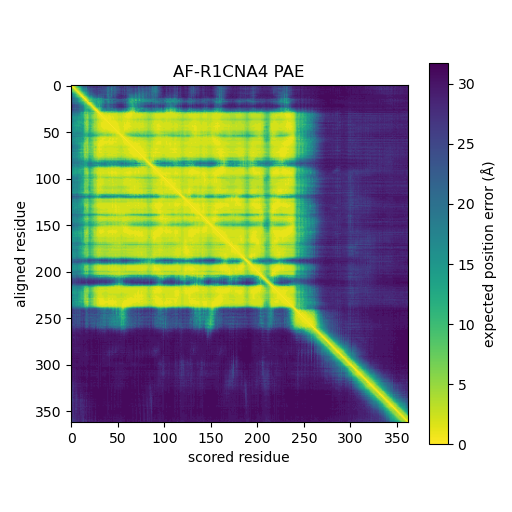37.892 -6.212 1.00 34.12 280 ALA A C 1
ATOM 2112 O O . ALA A 1 280 ? -77.751 -37.153 -5.583 1.00 34.12 280 ALA A O 1
ATOM 2113 N N . GLN A 1 281 ? -76.330 -37.434 -7.289 1.00 31.56 281 GLN A N 1
ATOM 2114 C CA . GLN A 1 281 ? -76.788 -37.326 -8.715 1.00 31.56 281 GLN A CA 1
ATOM 2115 C C . GLN A 1 281 ? -77.646 -36.056 -8.976 1.00 31.56 281 GLN A C 1
ATOM 2117 O O . GLN A 1 281 ? -78.574 -35.806 -8.227 1.00 31.56 281 GLN A O 1
ATOM 2122 N N . VAL A 1 282 ? -77.424 -35.155 -9.955 1.00 33.97 282 VAL A N 1
ATOM 2123 C CA . VAL A 1 282 ? -77.190 -35.258 -11.426 1.00 33.97 282 VAL A CA 1
ATOM 2124 C C . VAL A 1 282 ? -76.527 -33.929 -11.969 1.00 33.97 282 VAL A C 1
ATOM 2126 O O . VAL A 1 282 ? -76.149 -33.111 -11.135 1.00 33.97 282 VAL A O 1
ATOM 2129 N N . PRO A 1 283 ? -76.271 -33.658 -13.284 1.00 46.56 283 PRO A N 1
ATOM 2130 C CA . PRO A 1 283 ? -74.929 -33.290 -13.770 1.00 46.56 283 PRO A CA 1
ATOM 2131 C C . PRO A 1 283 ? -74.799 -31.949 -14.549 1.00 46.56 283 PRO A C 1
ATOM 2133 O O . PRO A 1 283 ? -75.787 -31.318 -14.894 1.00 46.56 283 PRO A O 1
ATOM 2136 N N . ALA A 1 284 ? -73.541 -31.640 -14.921 1.00 32.66 284 ALA A N 1
ATOM 2137 C CA . ALA A 1 284 ? -73.048 -30.847 -16.072 1.00 32.66 284 ALA A CA 1
ATOM 2138 C C . ALA A 1 284 ? -73.518 -29.373 -16.193 1.00 32.66 284 ALA A C 1
ATOM 2140 O O . ALA A 1 284 ? -74.689 -29.061 -16.108 1.00 32.66 284 ALA A O 1
ATOM 2141 N N . VAL A 1 285 ? -72.639 -28.390 -16.418 1.00 30.88 285 VAL A N 1
ATOM 2142 C CA . VAL A 1 285 ? -71.971 -28.135 -17.706 1.00 30.88 285 VAL A CA 1
ATOM 2143 C C . VAL A 1 285 ? -70.570 -27.538 -17.511 1.00 30.88 285 VAL A C 1
ATOM 2145 O O . VAL A 1 285 ? -70.252 -26.847 -16.551 1.00 30.88 285 VAL A O 1
ATOM 2148 N N . ARG A 1 286 ? -69.734 -27.887 -18.483 1.00 33.28 286 ARG A N 1
ATOM 2149 C CA . ARG A 1 286 ? -68.287 -27.766 -18.621 1.00 33.28 286 ARG A CA 1
ATOM 2150 C C . ARG A 1 286 ? -67.925 -26.448 -19.318 1.00 33.28 286 ARG A C 1
ATOM 2152 O O . ARG A 1 286 ? -68.516 -26.157 -20.353 1.00 33.28 286 ARG A O 1
ATOM 2159 N N . LEU A 1 287 ? -66.872 -25.757 -18.879 1.00 29.38 287 LEU A N 1
ATOM 2160 C CA . LEU A 1 287 ? -66.076 -24.919 -19.782 1.00 29.38 287 LEU A CA 1
ATOM 2161 C C . LEU A 1 287 ? -64.617 -25.374 -19.716 1.00 29.38 287 LEU A C 1
ATOM 2163 O O . LEU A 1 287 ? -63.978 -25.348 -18.669 1.00 29.38 287 LEU A O 1
ATOM 2167 N N . ARG A 1 288 ? -64.152 -25.909 -20.847 1.00 34.25 288 ARG A N 1
ATOM 2168 C CA . ARG A 1 288 ? -62.794 -26.403 -21.073 1.00 34.25 288 ARG A CA 1
ATOM 2169 C C . ARG A 1 288 ? -61.908 -25.222 -21.469 1.00 34.25 288 ARG A C 1
ATOM 2171 O O . ARG A 1 288 ? -62.278 -24.504 -22.390 1.00 34.25 288 ARG A O 1
ATOM 2178 N N . PHE A 1 289 ? -60.715 -25.130 -20.895 1.00 31.20 289 PHE A N 1
ATOM 2179 C CA . PHE A 1 289 ? -59.550 -24.630 -21.622 1.00 31.20 289 PHE A CA 1
ATOM 2180 C C . PHE A 1 289 ? -58.597 -25.813 -21.819 1.00 31.20 289 PHE A C 1
ATOM 2182 O O . PHE A 1 289 ? -58.260 -26.513 -20.866 1.00 31.20 289 PHE A O 1
ATOM 2189 N N . LEU A 1 290 ? -58.306 -26.100 -23.089 1.00 34.03 290 LEU A N 1
ATOM 2190 C CA . LEU A 1 290 ? -57.383 -27.125 -23.578 1.00 34.03 290 LEU A CA 1
ATOM 2191 C C . LEU A 1 290 ? -55.948 -26.554 -23.534 1.00 34.03 290 LEU A C 1
ATOM 2193 O O . LEU A 1 290 ? -55.759 -25.420 -23.961 1.00 34.03 290 LEU A O 1
ATOM 2197 N N . THR A 1 291 ? -55.039 -27.178 -22.775 1.00 32.47 291 THR A N 1
ATOM 2198 C CA . THR A 1 291 ? -53.962 -28.133 -23.162 1.00 32.47 291 THR A CA 1
ATOM 2199 C C . THR A 1 291 ? -52.610 -27.489 -23.512 1.00 32.47 291 THR A C 1
ATOM 2201 O O . THR A 1 291 ? -52.501 -26.794 -24.518 1.00 32.47 291 THR A O 1
ATOM 2204 N N . ASP A 1 292 ? -51.601 -27.828 -22.695 1.00 35.94 292 ASP A N 1
ATOM 2205 C CA . ASP A 1 292 ? -50.135 -27.824 -22.934 1.00 35.94 292 ASP A CA 1
ATOM 2206 C C . ASP A 1 292 ? -49.738 -28.818 -24.080 1.00 35.94 292 ASP A C 1
ATOM 2208 O O . ASP A 1 292 ? -50.674 -29.388 -24.655 1.00 35.94 292 ASP A O 1
ATOM 2212 N N . PRO A 1 293 ? -48.453 -29.173 -24.403 1.00 50.31 293 PRO A N 1
ATOM 2213 C CA . PRO A 1 293 ? -47.137 -28.831 -23.807 1.00 50.31 293 PRO A CA 1
ATOM 2214 C C . PRO A 1 293 ? -45.918 -28.697 -24.787 1.00 50.31 293 PRO A C 1
ATOM 2216 O O . PRO A 1 293 ? -46.036 -28.863 -25.996 1.00 50.31 293 PRO A O 1
ATOM 2219 N N . ASP A 1 294 ? -44.734 -28.502 -24.181 1.00 30.92 294 ASP A N 1
ATOM 2220 C CA . ASP A 1 294 ? -43.408 -29.076 -24.527 1.00 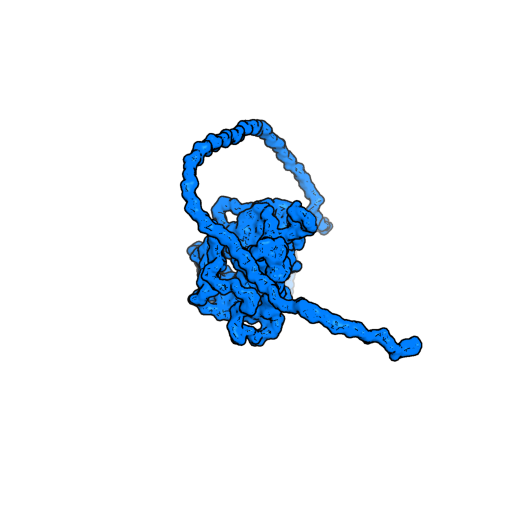30.92 294 ASP A CA 1
ATOM 2221 C C . ASP A 1 294 ? -42.435 -28.327 -25.474 1.00 30.92 294 ASP A C 1
ATOM 2223 O O . ASP A 1 294 ? -42.680 -28.191 -26.667 1.00 30.92 294 ASP A O 1
ATOM 2227 N N . SER A 1 295 ? -41.282 -27.889 -24.936 1.00 32.22 295 SER A N 1
ATOM 2228 C CA . SER A 1 295 ? -39.941 -28.426 -25.265 1.00 32.22 295 SER A CA 1
ATOM 2229 C C . SER A 1 295 ? -38.817 -27.526 -24.720 1.00 32.22 295 SER A C 1
ATOM 2231 O O . SER A 1 295 ? -38.775 -26.322 -24.975 1.00 32.22 295 SER A O 1
ATOM 2233 N N . SER A 1 296 ? -37.884 -28.143 -24.002 1.00 40.53 296 SER A N 1
ATOM 2234 C CA . SER A 1 296 ? -36.556 -27.641 -23.642 1.00 40.53 296 SER A CA 1
ATOM 2235 C C . SER A 1 296 ? -35.720 -27.233 -24.859 1.00 40.53 296 SER A C 1
ATOM 2237 O O . SER A 1 296 ? -35.701 -27.995 -25.816 1.00 40.53 296 SER A O 1
ATOM 2239 N N . ASP A 1 297 ? -34.960 -26.133 -24.780 1.00 34.94 297 ASP A N 1
ATOM 2240 C CA . ASP A 1 297 ? -33.559 -26.113 -25.231 1.00 34.94 297 ASP A CA 1
ATOM 2241 C C . ASP A 1 297 ? -32.807 -24.829 -24.840 1.00 34.94 297 ASP A C 1
ATOM 2243 O O . ASP A 1 297 ? -33.381 -23.789 -24.520 1.00 34.94 297 ASP A O 1
ATOM 2247 N N . ALA A 1 298 ? -31.489 -24.995 -24.777 1.00 33.66 298 ALA A N 1
ATOM 2248 C CA . ALA A 1 298 ? -30.477 -24.165 -24.143 1.00 33.66 298 ALA A CA 1
ATOM 2249 C C . ALA A 1 298 ? -30.359 -22.716 -24.658 1.00 33.66 298 ALA A C 1
ATOM 2251 O O . ALA A 1 298 ? -30.575 -22.416 -25.829 1.00 33.66 298 ALA A O 1
ATOM 2252 N N . PHE A 1 299 ? -29.931 -21.820 -23.763 1.00 33.53 299 PHE A N 1
ATOM 2253 C CA . PHE A 1 299 ? -29.616 -20.425 -24.072 1.00 33.53 299 PHE A CA 1
ATOM 2254 C C . PHE A 1 299 ? -28.123 -20.285 -24.410 1.00 33.53 299 PHE A C 1
ATOM 2256 O O . PHE A 1 299 ? -27.268 -20.427 -23.535 1.00 33.53 299 PHE A O 1
ATOM 2263 N N . ASP A 1 300 ? -27.839 -20.004 -25.679 1.00 35.06 300 ASP A N 1
ATOM 2264 C CA . ASP A 1 300 ? -26.537 -19.629 -26.242 1.00 35.06 300 ASP A CA 1
ATOM 2265 C C . ASP A 1 300 ? -26.534 -18.109 -26.509 1.00 35.06 300 ASP A C 1
ATOM 2267 O O . ASP A 1 300 ? -27.386 -17.643 -27.272 1.00 35.06 300 ASP A O 1
ATOM 2271 N N . PRO A 1 301 ? -25.660 -17.298 -25.879 1.00 35.88 301 PRO A N 1
ATOM 2272 C CA . PRO A 1 301 ? -25.595 -15.874 -26.157 1.00 35.88 301 PRO A CA 1
ATOM 2273 C C . PRO A 1 301 ? -24.316 -15.512 -26.926 1.00 35.88 301 PRO A C 1
ATOM 2275 O O . PRO A 1 301 ? -23.444 -14.843 -26.375 1.00 35.88 301 PRO A O 1
ATOM 2278 N N . ASP A 1 302 ? -24.222 -15.878 -28.207 1.00 40.41 302 ASP A N 1
ATOM 2279 C CA . ASP A 1 302 ? -23.280 -15.224 -29.126 1.00 40.41 302 ASP A CA 1
ATOM 2280 C C . ASP A 1 302 ? -23.837 -15.081 -30.559 1.00 40.41 302 ASP A C 1
ATOM 2282 O O . ASP A 1 302 ? -23.549 -15.864 -31.457 1.00 40.41 302 ASP A O 1
ATOM 2286 N N . ALA A 1 303 ? -24.683 -14.063 -30.767 1.00 31.75 303 ALA A N 1
ATOM 2287 C CA . ALA A 1 303 ? -25.030 -13.419 -32.047 1.00 31.75 303 ALA A CA 1
ATOM 2288 C C . ALA A 1 303 ? -26.045 -12.291 -31.722 1.00 31.75 303 ALA A C 1
ATOM 2290 O O . ALA A 1 303 ? -26.984 -12.514 -30.974 1.00 31.75 303 ALA A O 1
ATOM 2291 N N . ALA A 1 304 ? -26.011 -11.049 -32.210 1.00 35.97 304 ALA A N 1
ATOM 2292 C CA . ALA A 1 304 ? -25.426 -10.530 -33.426 1.00 35.97 304 ALA A CA 1
ATOM 2293 C C . ALA A 1 304 ? -25.480 -8.973 -33.447 1.00 35.97 304 ALA A C 1
ATOM 2295 O O . ALA A 1 304 ? -26.368 -8.353 -32.868 1.00 35.97 304 ALA A O 1
ATOM 2296 N N . ILE A 1 305 ? -24.601 -8.390 -34.273 1.00 38.84 305 ILE A N 1
ATOM 2297 C CA . ILE A 1 305 ? -24.854 -7.247 -35.182 1.00 38.84 305 ILE A CA 1
ATOM 2298 C C . ILE A 1 305 ? -24.805 -5.806 -34.621 1.00 38.84 305 ILE A C 1
ATOM 2300 O O . ILE A 1 305 ? -25.784 -5.154 -34.268 1.00 38.84 305 ILE A O 1
ATOM 2304 N N . GLN A 1 306 ? -23.582 -5.277 -34.706 1.00 37.00 306 GLN A N 1
ATOM 2305 C CA . GLN A 1 306 ? -23.166 -4.064 -35.431 1.00 37.00 306 GLN A CA 1
ATOM 2306 C C . GLN A 1 306 ? -24.262 -3.128 -35.997 1.00 37.00 306 GLN A C 1
ATOM 2308 O O . GLN A 1 306 ? -24.908 -3.424 -37.001 1.00 37.00 306 GLN A O 1
ATOM 2313 N N . LYS A 1 307 ? -24.288 -1.882 -35.501 1.00 33.97 307 LYS A N 1
ATOM 2314 C CA . LYS A 1 307 ? -24.602 -0.690 -36.311 1.00 33.97 307 LYS A CA 1
ATOM 2315 C C . LYS A 1 307 ? -23.495 0.351 -36.132 1.00 33.97 307 LYS A C 1
ATOM 2317 O O . LYS A 1 307 ? -23.219 0.807 -35.028 1.00 33.97 307 LYS A O 1
ATOM 2322 N N . LYS A 1 308 ? -22.833 0.681 -37.241 1.00 36.62 308 LYS A N 1
ATOM 2323 C CA . LYS A 1 308 ? -21.691 1.601 -37.349 1.00 36.62 308 LYS A CA 1
ATOM 2324 C C . LYS A 1 308 ? -22.193 3.060 -37.352 1.00 36.62 308 LYS A C 1
ATOM 2326 O O . LYS A 1 308 ? -23.070 3.356 -38.164 1.00 36.62 308 LYS A O 1
ATOM 2331 N N . PRO A 1 309 ? -21.668 3.982 -36.522 1.00 42.59 309 PRO A N 1
ATOM 2332 C CA . PRO A 1 309 ? -21.945 5.410 -36.668 1.00 42.59 309 PRO A CA 1
ATOM 2333 C C . PRO A 1 309 ? -21.017 6.078 -37.711 1.00 42.59 309 PRO A C 1
ATOM 2335 O O . PRO A 1 309 ? -19.939 5.549 -38.000 1.00 42.59 309 PRO A O 1
ATOM 2338 N N . PRO A 1 310 ? -21.429 7.217 -38.308 1.00 41.84 310 PRO A N 1
ATOM 2339 C CA . PRO A 1 310 ? -20.733 7.862 -39.426 1.00 41.84 310 PRO A CA 1
ATOM 2340 C C . PRO A 1 310 ? -19.450 8.597 -38.988 1.00 41.84 310 PRO A C 1
ATOM 2342 O O . PRO A 1 310 ? -19.309 8.938 -37.812 1.00 41.84 310 PRO A O 1
ATOM 2345 N N . PRO A 1 311 ? -18.507 8.870 -39.914 1.00 43.22 311 PRO A N 1
ATOM 2346 C CA . PRO A 1 311 ? -17.227 9.483 -39.568 1.00 43.22 311 PRO A CA 1
ATOM 2347 C C . PRO A 1 311 ? -17.374 10.980 -39.229 1.00 43.22 311 PRO A C 1
ATOM 2349 O O . PRO A 1 311 ? -18.175 11.679 -39.861 1.00 43.22 311 PRO A O 1
ATOM 2352 N N . PRO A 1 312 ? -16.589 11.513 -38.273 1.00 44.69 312 PRO A N 1
ATOM 2353 C CA . PRO A 1 312 ? -16.583 12.937 -37.971 1.00 44.69 312 PRO A CA 1
ATOM 2354 C C . PRO A 1 312 ? -15.849 13.746 -39.051 1.00 44.69 312 PRO A C 1
ATOM 2356 O O . PRO A 1 312 ? -14.833 13.329 -39.607 1.00 44.69 312 PRO A O 1
ATOM 2359 N N . LYS A 1 313 ? -16.396 14.933 -39.332 1.00 37.75 313 LYS A N 1
ATOM 2360 C CA . LYS A 1 313 ? -15.899 15.912 -40.305 1.00 37.75 313 LYS A CA 1
ATOM 2361 C C . LYS A 1 313 ? -14.566 16.517 -39.847 1.00 37.75 313 LYS A C 1
ATOM 2363 O O . LYS A 1 313 ? -14.424 16.942 -38.705 1.00 37.75 313 LYS A O 1
ATOM 2368 N N . THR A 1 314 ? -13.623 16.603 -40.778 1.00 37.78 314 THR A N 1
ATOM 2369 C CA . THR A 1 314 ? -12.340 17.307 -40.672 1.00 37.78 314 THR A CA 1
ATOM 2370 C C . THR A 1 314 ? -12.524 18.796 -40.367 1.00 37.78 314 THR A C 1
ATOM 2372 O O . THR A 1 314 ? -13.163 19.505 -41.144 1.00 37.78 314 THR A O 1
ATOM 2375 N N . ALA A 1 315 ? -11.900 19.284 -39.293 1.00 36.91 315 ALA A N 1
ATOM 2376 C CA . ALA A 1 315 ? -11.639 20.705 -39.071 1.00 36.91 315 ALA A CA 1
ATOM 2377 C C . ALA A 1 315 ? -10.122 20.914 -38.946 1.00 36.91 315 ALA A C 1
ATOM 2379 O O . ALA A 1 315 ? -9.445 20.232 -38.181 1.00 36.91 315 ALA A O 1
ATOM 2380 N N . ALA A 1 316 ? -9.605 21.817 -39.775 1.00 35.72 316 ALA A N 1
ATOM 2381 C CA . ALA A 1 316 ? -8.192 22.060 -40.013 1.00 35.72 316 ALA A CA 1
ATOM 2382 C C . ALA A 1 316 ? -7.454 22.664 -38.805 1.00 35.72 316 ALA A C 1
ATOM 2384 O O . ALA A 1 316 ? -7.930 23.604 -38.166 1.00 35.72 316 ALA A O 1
ATOM 2385 N N . SER A 1 317 ? -6.242 22.163 -38.566 1.00 35.34 317 SER A N 1
ATOM 2386 C CA . SER A 1 317 ? -5.241 22.740 -37.669 1.00 35.34 317 SER A CA 1
ATOM 2387 C C . SER A 1 317 ? -4.801 24.128 -38.149 1.00 35.34 317 SER A C 1
ATOM 2389 O O . SER A 1 317 ? -4.355 24.282 -39.284 1.00 35.34 317 SER A O 1
ATOM 2391 N N . LYS A 1 318 ? -4.851 25.134 -37.266 1.00 37.84 318 LYS A N 1
ATOM 2392 C CA . LYS A 1 318 ? -4.021 26.342 -37.381 1.00 37.84 318 LYS A CA 1
ATOM 2393 C C . LYS A 1 318 ? -2.844 26.217 -36.420 1.00 37.84 318 LYS A C 1
ATOM 2395 O O . LYS A 1 318 ? -2.992 26.331 -35.208 1.00 37.84 318 LYS A O 1
ATOM 2400 N N . GLU A 1 319 ? -1.688 25.966 -37.009 1.00 38.62 319 GLU A N 1
ATOM 2401 C CA . GLU A 1 319 ? -0.364 25.944 -36.400 1.00 38.62 319 GLU A CA 1
ATOM 2402 C C . GLU A 1 319 ? 0.003 27.349 -35.878 1.00 38.62 319 GLU A C 1
ATOM 2404 O O . GLU A 1 319 ? -0.037 28.329 -36.625 1.00 38.62 319 GLU A O 1
ATOM 2409 N N . LYS A 1 320 ? 0.335 27.477 -34.585 1.00 39.38 320 LYS A N 1
ATOM 2410 C CA . LYS A 1 320 ? 0.925 28.700 -34.013 1.00 39.38 320 LYS A CA 1
ATOM 2411 C C . LYS A 1 320 ? 2.411 28.459 -33.737 1.00 39.38 320 LYS A C 1
ATOM 2413 O O . LYS A 1 320 ? 2.763 27.653 -32.883 1.00 39.38 320 LYS A O 1
ATOM 2418 N N . LYS A 1 321 ? 3.253 29.194 -34.471 1.00 42.00 321 LYS A N 1
ATOM 2419 C CA . LYS A 1 321 ? 4.710 29.333 -34.288 1.00 42.00 321 LYS A CA 1
ATOM 2420 C C . LYS A 1 321 ? 5.093 29.687 -32.837 1.00 42.00 321 LYS A C 1
ATOM 2422 O O . LYS A 1 321 ? 4.392 30.498 -32.227 1.00 42.00 321 LYS A O 1
ATOM 2427 N N . PRO A 1 322 ? 6.243 29.207 -32.326 1.00 45.44 322 PRO A N 1
ATOM 2428 C CA . PRO A 1 322 ? 6.827 29.712 -31.086 1.00 45.44 322 PRO A CA 1
ATOM 2429 C C . PRO A 1 322 ? 7.564 31.057 -31.301 1.00 45.44 322 PRO A C 1
ATOM 2431 O O . PRO A 1 322 ? 8.055 31.313 -32.406 1.00 45.44 322 PRO A O 1
ATOM 2434 N N . PRO A 1 323 ? 7.651 31.929 -30.274 1.00 43.72 323 PRO A N 1
ATOM 2435 C CA . PRO A 1 323 ? 8.355 33.211 -30.354 1.00 43.72 323 PRO A CA 1
ATOM 2436 C C . PRO A 1 323 ? 9.887 33.069 -30.185 1.00 43.72 323 PRO A C 1
ATOM 2438 O O . PRO A 1 323 ? 10.358 32.049 -29.677 1.00 43.72 323 PRO A O 1
ATOM 2441 N N . PRO A 1 324 ? 10.676 34.074 -30.624 1.00 42.59 324 PRO A N 1
ATOM 2442 C CA . PRO A 1 324 ? 12.127 33.966 -30.761 1.00 42.59 324 PRO A CA 1
ATOM 2443 C C . PRO A 1 324 ? 12.909 34.172 -29.454 1.00 42.59 324 PRO A C 1
ATOM 2445 O O . PRO A 1 324 ? 12.481 34.860 -28.529 1.00 42.59 324 PRO A O 1
ATOM 2448 N N . VAL A 1 325 ? 14.109 33.588 -29.439 1.00 42.72 325 VAL A N 1
ATOM 2449 C CA . VAL A 1 325 ? 15.134 33.677 -28.391 1.00 42.72 325 VAL A CA 1
ATOM 2450 C C . VAL A 1 325 ? 15.829 35.041 -28.444 1.00 42.72 325 VAL A C 1
ATOM 2452 O O . VAL A 1 325 ? 16.481 35.359 -29.437 1.00 42.72 325 VAL A O 1
ATOM 2455 N N . ASN A 1 326 ? 15.764 35.812 -27.356 1.00 38.78 326 ASN A N 1
ATOM 2456 C CA . ASN A 1 326 ? 16.577 37.017 -27.184 1.00 38.78 326 ASN A CA 1
ATOM 2457 C C . ASN A 1 326 ? 17.898 36.682 -26.479 1.00 38.78 326 ASN A C 1
ATOM 2459 O O . ASN A 1 326 ? 17.920 36.304 -25.309 1.00 38.78 326 ASN A O 1
ATOM 2463 N N . LYS A 1 327 ? 19.009 36.872 -27.200 1.00 40.75 327 LYS A N 1
ATOM 2464 C CA . LYS A 1 327 ? 20.348 37.051 -26.626 1.00 40.75 327 LYS A CA 1
ATOM 2465 C C . LYS A 1 327 ? 20.440 38.460 -26.043 1.00 40.75 327 LYS A C 1
ATOM 2467 O O . LYS A 1 327 ? 20.259 39.427 -26.776 1.00 40.75 327 LYS A O 1
ATOM 2472 N N . ALA A 1 328 ? 20.809 38.575 -24.772 1.00 37.94 328 ALA A N 1
ATOM 2473 C CA . ALA A 1 328 ? 21.311 39.817 -24.201 1.00 37.94 328 ALA A CA 1
ATOM 2474 C C . ALA A 1 328 ? 22.656 39.545 -23.524 1.00 37.94 328 ALA A C 1
ATOM 2476 O O . ALA A 1 328 ? 22.768 38.717 -22.622 1.00 37.94 328 ALA A O 1
ATOM 2477 N N . ALA A 1 329 ? 23.679 40.226 -24.031 1.00 37.72 329 ALA A N 1
ATOM 2478 C CA . ALA A 1 329 ? 24.998 40.331 -23.441 1.00 37.72 329 ALA A CA 1
ATOM 2479 C C . ALA A 1 329 ? 24.967 41.332 -22.276 1.00 37.72 329 ALA A C 1
ATOM 2481 O O . ALA A 1 329 ? 24.317 42.370 -22.369 1.00 37.72 329 ALA A O 1
ATOM 2482 N N . GLY A 1 330 ? 25.729 41.050 -21.221 1.00 33.47 330 GLY A N 1
ATOM 2483 C CA . GLY A 1 330 ? 25.978 41.973 -20.119 1.00 33.47 330 GLY A CA 1
ATOM 2484 C C . GLY A 1 330 ? 27.273 41.599 -19.407 1.00 33.47 330 GLY A C 1
ATOM 2485 O O . GLY A 1 330 ? 27.337 40.585 -18.723 1.00 33.47 330 GLY A O 1
ATOM 2486 N N . LYS A 1 331 ? 28.315 42.403 -19.635 1.00 37.78 331 LYS A N 1
ATOM 2487 C CA . LYS A 1 331 ? 29.583 42.414 -18.891 1.00 37.78 331 LYS A CA 1
ATOM 2488 C C . LYS A 1 331 ? 29.313 42.787 -17.426 1.00 37.78 331 LYS A C 1
ATOM 2490 O O . LYS A 1 331 ? 28.550 43.717 -17.217 1.00 37.78 331 LYS A O 1
ATOM 2495 N N . GLU A 1 332 ? 30.043 42.206 -16.471 1.00 33.41 332 GLU A N 1
ATOM 2496 C CA . GLU A 1 332 ? 30.958 42.972 -15.603 1.00 33.41 332 GLU A CA 1
ATOM 2497 C C . GLU A 1 332 ? 31.798 42.110 -14.634 1.00 33.41 332 GLU A C 1
ATOM 2499 O O . GLU A 1 332 ? 31.315 41.187 -13.994 1.00 33.41 332 GLU A O 1
ATOM 2504 N N . LYS A 1 333 ? 33.074 42.521 -14.572 1.00 33.28 333 LYS A N 1
ATOM 2505 C CA . LYS A 1 333 ? 34.062 42.568 -13.478 1.00 33.28 333 LYS A CA 1
ATOM 2506 C C . LYS A 1 333 ? 34.437 41.338 -12.641 1.00 33.28 333 LYS A C 1
ATOM 2508 O O . LYS A 1 333 ? 33.688 40.789 -11.846 1.00 33.28 333 LYS A O 1
ATOM 2513 N N . ALA A 1 334 ? 35.740 41.083 -12.737 1.00 34.78 334 ALA A N 1
ATOM 2514 C CA . ALA A 1 334 ? 36.578 40.299 -11.854 1.00 34.78 334 ALA A CA 1
ATOM 2515 C C . ALA A 1 334 ? 36.751 40.924 -10.460 1.00 34.78 334 ALA A C 1
ATOM 2517 O O . ALA A 1 334 ? 37.015 42.120 -10.343 1.00 34.78 334 ALA A O 1
ATOM 2518 N N . THR A 1 335 ? 36.790 40.063 -9.446 1.00 35.62 335 THR A N 1
ATOM 2519 C CA . THR A 1 335 ? 37.682 40.178 -8.287 1.00 35.62 335 THR A CA 1
ATOM 2520 C C . THR A 1 335 ? 38.207 38.783 -7.957 1.00 35.62 335 THR A C 1
ATOM 2522 O O . THR A 1 335 ? 37.462 37.807 -7.904 1.00 35.62 335 THR A O 1
ATOM 2525 N N . GLY A 1 336 ? 39.529 38.670 -7.840 1.00 31.77 336 GLY A N 1
ATOM 2526 C CA . GLY A 1 336 ? 40.209 37.414 -7.558 1.00 31.77 336 GLY A CA 1
ATOM 2527 C C . GLY A 1 336 ? 40.203 37.047 -6.078 1.00 31.77 336 GLY A C 1
ATOM 2528 O O . GLY A 1 336 ? 40.106 37.900 -5.200 1.00 31.77 336 GLY A O 1
ATOM 2529 N N . SER A 1 337 ? 40.405 35.760 -5.814 1.00 36.75 337 SER A N 1
ATOM 2530 C CA . SER A 1 337 ? 41.064 35.265 -4.609 1.00 36.75 337 SER A CA 1
ATOM 2531 C C . SER A 1 337 ? 41.703 33.913 -4.910 1.00 36.75 337 SER A C 1
ATOM 2533 O O . SER A 1 337 ? 41.081 33.017 -5.473 1.00 36.75 337 SER A O 1
ATOM 2535 N N . LYS A 1 338 ? 42.998 33.835 -4.597 1.00 38.12 338 LYS A N 1
ATOM 2536 C CA . LYS A 1 338 ? 43.879 32.670 -4.701 1.00 38.12 338 LYS A CA 1
ATOM 2537 C C . LYS A 1 338 ? 43.457 31.583 -3.710 1.00 38.12 338 LYS A C 1
ATOM 2539 O O . LYS A 1 338 ? 43.183 31.919 -2.565 1.00 38.12 338 LYS A O 1
ATOM 2544 N N . GLN A 1 339 ? 43.605 30.312 -4.089 1.00 37.56 339 GLN A N 1
ATOM 2545 C CA . GLN A 1 339 ? 44.149 29.266 -3.210 1.00 37.56 339 GLN A CA 1
ATOM 2546 C C . GLN A 1 339 ? 44.648 28.0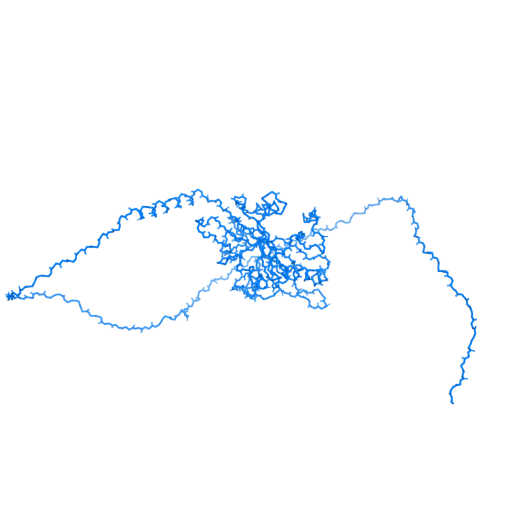73 -4.044 1.00 37.56 339 GLN A C 1
ATOM 2548 O O . GLN A 1 339 ? 43.965 27.597 -4.946 1.00 37.56 339 GLN A O 1
ATOM 2553 N N . GLN A 1 340 ? 45.898 27.676 -3.785 1.00 40.47 340 GLN A N 1
ATOM 2554 C CA . GLN A 1 340 ? 46.634 26.580 -4.426 1.00 40.47 340 GLN A CA 1
ATOM 2555 C C . GLN A 1 340 ? 46.156 25.199 -3.937 1.00 40.47 340 GLN A C 1
ATOM 2557 O O . GLN A 1 340 ? 45.678 25.094 -2.807 1.00 40.47 340 GLN A O 1
ATOM 2562 N N . PRO A 1 341 ? 46.351 24.131 -4.734 1.00 46.06 341 PRO A N 1
ATOM 2563 C CA . PRO A 1 341 ? 46.081 22.758 -4.322 1.00 46.06 341 PRO A CA 1
ATOM 2564 C C . PRO A 1 341 ? 47.249 22.157 -3.517 1.00 46.06 341 PRO A C 1
ATOM 2566 O O . PRO A 1 341 ? 48.417 22.305 -3.881 1.00 46.06 341 PRO A O 1
ATOM 2569 N N . ASN A 1 342 ? 46.915 21.453 -2.432 1.00 45.06 342 ASN A N 1
ATOM 2570 C CA . ASN A 1 342 ? 47.856 20.717 -1.587 1.00 45.06 342 ASN A CA 1
ATOM 2571 C C . ASN A 1 342 ? 48.462 19.504 -2.317 1.00 45.06 342 ASN A C 1
ATOM 2573 O O . ASN A 1 342 ? 47.757 18.713 -2.942 1.00 45.06 342 ASN A O 1
ATOM 2577 N N . LYS A 1 343 ? 49.783 19.366 -2.179 1.00 50.00 343 LYS A N 1
ATOM 2578 C CA . LYS A 1 343 ? 50.635 18.250 -2.612 1.00 50.00 343 LYS A CA 1
ATOM 2579 C C . LYS A 1 343 ? 50.697 17.185 -1.494 1.00 50.00 343 LYS A C 1
ATOM 2581 O O . LYS A 1 343 ? 50.728 17.583 -0.329 1.00 50.00 343 LYS A O 1
ATOM 2586 N N . PRO A 1 344 ? 50.737 15.874 -1.795 1.00 54.78 344 PRO A N 1
ATOM 2587 C CA . PRO A 1 344 ? 50.892 14.835 -0.772 1.00 54.78 344 PRO A CA 1
ATOM 2588 C C . PRO A 1 344 ? 52.360 14.693 -0.305 1.00 54.78 344 PRO A C 1
ATOM 2590 O O . PRO A 1 344 ? 53.270 15.055 -1.062 1.00 54.78 344 PRO A O 1
ATOM 2593 N N . PRO A 1 345 ? 52.607 14.198 0.926 1.00 55.41 345 PRO A N 1
ATOM 2594 C CA . PRO A 1 345 ? 53.953 14.005 1.468 1.00 55.41 345 PRO A CA 1
ATOM 2595 C C . PRO A 1 345 ? 54.645 12.740 0.913 1.00 55.41 345 PRO A C 1
ATOM 2597 O O . PRO A 1 345 ? 53.959 11.852 0.404 1.00 55.41 345 PRO A O 1
ATOM 2600 N N . PRO A 1 346 ? 55.991 12.672 0.985 1.00 53.50 346 PRO A N 1
ATOM 2601 C CA . PRO A 1 346 ? 56.788 11.621 0.364 1.00 53.50 346 PRO A CA 1
ATOM 2602 C C . PRO A 1 346 ? 56.977 10.377 1.243 1.00 53.50 346 PRO A C 1
ATOM 2604 O O . PRO A 1 346 ? 56.936 10.437 2.471 1.00 53.50 346 PRO A O 1
ATOM 2607 N N . ASP A 1 347 ? 57.221 9.286 0.525 1.00 37.78 347 ASP A N 1
ATOM 2608 C CA . ASP A 1 347 ? 57.635 7.950 0.945 1.00 37.78 347 ASP A CA 1
ATOM 2609 C C . ASP A 1 347 ? 59.052 7.958 1.552 1.00 37.78 347 ASP A C 1
ATOM 2611 O O . ASP A 1 347 ? 59.907 8.741 1.124 1.00 37.78 347 ASP A O 1
ATOM 2615 N N . SER A 1 348 ? 59.309 7.094 2.534 1.00 38.31 348 SER A N 1
ATOM 2616 C CA . SER A 1 348 ? 60.628 6.918 3.145 1.00 38.31 348 SER A CA 1
ATOM 2617 C C . SER A 1 348 ? 60.952 5.441 3.332 1.00 38.31 348 SER A C 1
ATOM 2619 O O . SER A 1 348 ? 60.095 4.698 3.803 1.00 38.31 348 SER A O 1
ATOM 2621 N N . SER A 1 349 ? 62.230 5.131 3.068 1.00 38.12 349 SER A N 1
ATOM 2622 C CA . SER A 1 349 ? 63.027 3.946 3.433 1.00 38.12 349 SER A CA 1
ATOM 2623 C C . SER A 1 349 ? 62.720 2.638 2.689 1.00 38.12 349 SER A C 1
ATOM 2625 O O . SER A 1 349 ? 61.739 1.970 2.987 1.00 38.12 349 SER A O 1
ATOM 2627 N N . ASP A 1 350 ? 63.573 2.253 1.729 1.00 42.91 350 ASP A N 1
ATOM 2628 C CA . ASP A 1 350 ? 64.755 1.412 2.005 1.00 42.91 350 ASP A CA 1
ATOM 2629 C C . ASP A 1 350 ? 65.602 1.183 0.730 1.00 42.91 350 ASP A C 1
ATOM 2631 O O . ASP A 1 350 ? 65.074 0.862 -0.335 1.00 42.91 350 ASP A O 1
ATOM 2635 N N . GLU A 1 351 ? 66.923 1.358 0.846 1.00 43.09 351 GLU A N 1
ATOM 2636 C CA . GLU A 1 351 ? 67.939 1.096 -0.188 1.00 43.09 351 GLU A CA 1
ATOM 2637 C C . GLU A 1 351 ? 68.922 0.007 0.302 1.00 43.09 351 GLU A C 1
ATOM 2639 O O . GLU A 1 351 ? 69.358 0.058 1.451 1.00 43.09 351 GLU A O 1
ATOM 2644 N N . GLU A 1 352 ? 69.277 -0.904 -0.621 1.00 40.84 352 GLU A N 1
ATOM 2645 C CA . GLU A 1 352 ? 70.517 -1.715 -0.733 1.00 40.84 352 GLU A CA 1
ATOM 2646 C C . GLU A 1 352 ? 70.853 -2.824 0.303 1.00 40.84 352 GLU A C 1
ATOM 2648 O O . GLU A 1 352 ? 70.590 -2.706 1.490 1.00 40.84 352 GLU A O 1
ATOM 2653 N N . ASP A 1 353 ? 71.550 -3.934 0.002 1.00 39.91 353 ASP A N 1
ATOM 2654 C CA . ASP A 1 353 ? 71.827 -4.736 -1.206 1.00 39.91 353 ASP A CA 1
ATOM 2655 C C . ASP A 1 353 ? 72.576 -6.039 -0.760 1.00 39.91 353 ASP A C 1
ATOM 2657 O O . ASP A 1 353 ? 73.492 -5.971 0.056 1.00 39.91 353 ASP A O 1
ATOM 2661 N N . GLN A 1 354 ? 72.204 -7.200 -1.339 1.00 40.81 354 GLN A N 1
ATOM 2662 C CA . GLN A 1 354 ? 72.999 -8.433 -1.639 1.00 40.81 354 GLN A CA 1
ATOM 2663 C C . GLN A 1 354 ? 73.705 -9.335 -0.565 1.00 40.81 354 GLN A C 1
ATOM 2665 O O . GLN A 1 354 ? 73.909 -8.908 0.566 1.00 40.81 354 GLN A O 1
ATOM 2670 N N . PRO A 1 355 ? 74.164 -10.592 -0.891 1.00 53.12 355 PRO A N 1
ATOM 2671 C CA . PRO A 1 355 ? 74.042 -11.405 -2.126 1.00 53.12 355 PRO A CA 1
ATOM 2672 C C . PRO A 1 355 ? 73.665 -12.915 -1.960 1.00 53.12 355 PRO A C 1
ATOM 2674 O O . PRO A 1 355 ? 73.492 -13.468 -0.876 1.00 53.12 355 PRO A O 1
ATOM 2677 N N . LEU A 1 356 ? 73.577 -13.582 -3.123 1.00 41.84 356 LEU A N 1
ATOM 2678 C CA . LEU A 1 356 ? 73.275 -14.990 -3.419 1.00 41.84 356 LEU A CA 1
ATOM 2679 C C . LEU A 1 356 ? 74.144 -16.062 -2.717 1.00 41.84 356 LEU A C 1
ATOM 2681 O O . LEU A 1 356 ? 75.369 -15.996 -2.737 1.00 41.84 356 LEU A O 1
ATOM 2685 N N . SER A 1 357 ? 73.522 -17.205 -2.382 1.00 44.38 357 SER A N 1
ATOM 2686 C CA . SER A 1 357 ? 74.092 -18.525 -2.709 1.00 44.38 357 SER A CA 1
ATOM 2687 C C . SER A 1 357 ? 72.999 -19.588 -2.943 1.00 44.38 357 SER A C 1
ATOM 2689 O O . SER A 1 357 ? 72.093 -19.785 -2.137 1.00 44.38 357 SER A O 1
ATOM 2691 N N . LYS A 1 358 ? 73.075 -20.287 -4.082 1.00 54.97 358 LYS A N 1
ATOM 2692 C CA . LYS A 1 358 ? 72.373 -21.551 -4.362 1.00 54.97 358 LYS A CA 1
ATOM 2693 C C . LYS A 1 358 ? 73.375 -22.516 -4.988 1.00 54.97 358 LYS A C 1
ATOM 2695 O O . LYS A 1 358 ? 73.838 -22.244 -6.091 1.00 54.97 358 LYS A O 1
ATOM 2700 N N . ARG A 1 359 ? 73.634 -23.655 -4.334 1.00 48.19 359 ARG A N 1
ATOM 2701 C CA . ARG A 1 359 ? 73.639 -25.016 -4.926 1.00 48.19 359 ARG A CA 1
ATOM 2702 C C . ARG A 1 359 ? 74.236 -26.041 -3.958 1.00 48.19 359 ARG A C 1
ATOM 2704 O O . ARG A 1 359 ? 75.424 -25.985 -3.669 1.00 48.19 359 ARG A O 1
ATOM 2711 N N . LYS A 1 360 ? 73.440 -27.052 -3.598 1.00 44.56 360 LYS A N 1
ATOM 2712 C CA . LYS A 1 360 ? 73.641 -28.451 -4.028 1.00 44.56 360 LYS A CA 1
ATOM 2713 C C . LYS A 1 360 ? 72.540 -29.344 -3.446 1.00 44.56 360 LYS A C 1
ATOM 2715 O O . LYS A 1 360 ? 72.531 -29.628 -2.256 1.00 44.56 360 LYS A O 1
ATOM 2720 N N . GLN A 1 361 ? 71.676 -29.840 -4.321 1.00 45.62 361 GLN A N 1
ATOM 2721 C CA . GLN A 1 361 ? 71.254 -31.235 -4.300 1.00 45.62 361 GLN A CA 1
ATOM 2722 C C . GLN A 1 361 ? 71.422 -31.752 -5.732 1.00 45.62 361 GLN A C 1
ATOM 2724 O O . GLN A 1 361 ? 70.941 -31.106 -6.661 1.00 45.62 361 GLN A O 1
ATOM 2729 N N . THR A 1 362 ? 72.182 -32.853 -5.810 1.00 53.19 362 THR A N 1
ATOM 2730 C CA . THR A 1 362 ? 72.388 -33.828 -6.901 1.00 53.19 362 THR A CA 1
ATOM 2731 C C . THR A 1 362 ? 72.859 -33.327 -8.256 1.00 53.19 362 THR A C 1
ATOM 2733 O O . THR A 1 362 ? 72.076 -32.655 -8.960 1.00 53.19 362 THR A O 1
#